Protein 4RAA (pdb70)

B-factor: mean 43.02, std 9.11, range [15.66, 82.83]

Nearest PDB structures (foldseek):
  4raa-assembly1_A-2  TM=1.002E+00  e=1.127E-73  Bacteroides fragilis NCTC 9343
  5ex7-assembly1_A  TM=6.466E-01  e=2.179E-09  Drosophila melanogaster
  1l0q-assembly4_D  TM=6.147E-01  e=1.154E-07  Methanosarcina mazei S-6
  5c2v-assembly1_B  TM=4.815E-01  e=1.888E-06  Candidatus Kuenenia stuttgartensis
  5bpt-assembly1_A  TM=3.624E-01  e=1.045E-03  Xenopus laevis

Sequence (350 aa):
TIISFKEHTDVNADSILELSFLKLQTKDSCLVKNVGLIRELNNCLLILDSANSNLYVFNKSGAFVNQIGQKGSGPGEYILLSSFFVDNNKNYIAAIDIAQDKVLYYNATDFSFLYERRLPFSTSCCLQLEDGNLLWNSREYTDSKLSDFYFVVTDSLFDIIDYKNKEFKSGYTTGPSQIYKVGTNVFAYTPFDLTIYRVGTSEIVPAHSFSFEGTDIPSLDFLNKTSNQGNSNYLYDLIQSDYISYYCCVEEETERDLFVCYKNKEKYIGLYDKNTDRTYNYPIKIFQDQLKVGELNYFSIGSVDDYHVAPLDVLSLKDAGNGYVFDDKLSELLTISNEEDNSILLFVRIKK

Foldseek 3Di:
DEQEAEAADPDFPQVQKDWDWAFADDDPQDAADAQAAWDDADQWIFTARQVQGWIFIAGVRRHGDGTQAEDDDDWSHAGGWQEWEAFPVQQWIWTAHQVNQKIWIAGSPPRHGDGMDGHPARFHDWDAALVGWMKTAQLDQDPDPSQQAGIFIGHPVRHTQDGHGDDQGANDAQEGSYWDDEPRWIWDDGQQAQWIFGDDSPDTHTDYGYDYPQEEGDDSVLRCVQCVSHPRDSLVVLLCDQYKRYWDWADYPFWIKIWTGNNFIKIWIAGPVVRDIHIDGVVSNCLSQFNQDFPDWHHDADPQWTKTWHQLLNVVVVVVVRPHDPNVVVVSVVDDNSGGTIIMTMDGDD

Secondary structure (DSSP, 8-state):
-EEEE-S---S-HHHHEEEEEEEPP--GGG--S---EEEEETTEEEEEETTTTEEEEEETTS-EEEESSEESSSTTEES-EEEEEE-TTSSEEEEEETTTTEEEEEETTT--EEEEEE-SSS-S-EEE-TTS-EEEE----SSSGGGG-SEEEE-TT--EEEE----S--S---S----EEETTEEEEEETTEEEEEEEETTEEEEEEEEEETTB-PPPHHHHHHHHTTTTS-THHHHHHSSS----EEEE-SSEEEEE--TT--EEEEEETTTTEEEEEEHHHHHHHTT-S----PPBSEETTEEEEEE-HHHHH--TT-----HHHHHHHHTS-TTPPPEEEEEEE--

Solvent-accessible surface area: 15835 Å² total

Radius of gyration: 20.37 Å; Cα contacts (8 Å, |Δi|>4): 803; chains: 1; bounding box: 56×51×48 Å

InterPro domains:
  IPR011042 Six-bladed beta-propeller, TolB-like [G3DSA:2.120.10.30] (47-163)

Organism: Bacteroides fragilis (strain ATCC 25285 / DSM 2151 / CCUG 4856 / JCM 11019 / LMG 10263 / NCTC 9343 / Onslow / VPI 2553 / EN-2) (NCBI:txid272559)

Structure (mmCIF, N/CA/C/O backbone):
data_4RAA
#
_entry.id   4RAA
#
_cell.length_a   127.800
_cell.length_b   55.210
_cell.length_c   81.330
_cell.angle_alpha   90.000
_cell.angle_beta   122.270
_cell.angle_gamma   90.000
#
_symmetry.space_group_name_H-M   'C 1 2 1'
#
loop_
_entity.id
_entity.type
_entity.pdbx_description
1 polymer 'Putative exported protein'
2 non-polymer 'PHOSPHATE ION'
3 water water
#
loop_
_atom_site.group_PDB
_atom_site.id
_atom_site.type_symbol
_atom_site.label_atom_id
_atom_site.label_alt_id
_atom_site.label_comp_id
_atom_site.label_asym_id
_atom_site.label_entity_id
_atom_site.label_seq_id
_atom_site.pdbx_PDB_ins_code
_atom_site.Cartn_x
_atom_site.Cartn_y
_atom_site.Cartn_z
_atom_site.occupancy
_atom_site.B_iso_or_equiv
_atom_site.auth_seq_id
_atom_site.auth_comp_id
_atom_site.auth_asym_id
_atom_site.auth_atom_id
_atom_site.pdbx_PDB_model_num
ATOM 1 N N . THR A 1 9 ? 20.000 38.341 35.322 1.00 57.31 30 THR A N 1
ATOM 2 C CA . THR A 1 9 ? 20.589 39.716 35.247 1.00 58.24 30 THR A CA 1
ATOM 3 C C . THR A 1 9 ? 21.810 39.738 34.258 1.00 58.78 30 THR A C 1
ATOM 4 O O . THR A 1 9 ? 21.732 39.130 33.165 1.00 53.78 30 THR A O 1
ATOM 8 N N . ILE A 1 10 ? 22.921 40.379 34.649 1.00 56.61 31 ILE A N 1
ATOM 9 C CA . ILE A 1 10 ? 24.059 40.632 33.772 1.00 55.00 31 ILE A CA 1
ATOM 10 C C . ILE A 1 10 ? 24.935 39.394 33.566 1.00 52.04 31 ILE A C 1
ATOM 11 O O . ILE A 1 10 ? 24.965 38.508 34.418 1.00 51.51 31 ILE A O 1
ATOM 16 N N . ILE A 1 11 ? 25.597 39.342 32.406 1.00 48.07 32 ILE A N 1
ATOM 17 C CA . ILE A 1 11 ? 26.606 38.336 32.072 1.00 44.36 32 ILE A CA 1
ATOM 18 C C . ILE A 1 11 ? 27.825 39.183 31.701 1.00 44.20 32 ILE A C 1
ATOM 19 O O . ILE A 1 11 ? 27.926 39.667 30.575 1.00 43.65 32 ILE A O 1
ATOM 24 N N . SER A 1 12 ? 28.718 39.384 32.669 1.00 44.75 33 SER A N 1
ATOM 25 C CA . SER A 1 12 ? 29.902 40.225 32.495 1.00 44.66 33 SER A CA 1
ATOM 26 C C . SER A 1 12 ? 31.031 39.411 31.925 1.00 43.05 33 SER A C 1
ATOM 27 O O . SER A 1 12 ? 31.365 38.379 32.486 1.00 42.45 33 SER A O 1
ATOM 30 N N . PHE A 1 13 ? 31.609 39.885 30.822 1.00 42.40 34 PHE A N 1
ATOM 31 C CA . PHE A 1 13 ? 32.760 39.262 30.179 1.00 42.76 34 PHE A CA 1
ATOM 32 C C . PHE A 1 13 ? 33.993 40.136 30.415 1.00 45.30 34 PHE A C 1
ATOM 33 O O . PHE A 1 13 ? 33.996 41.301 30.034 1.00 46.34 34 PHE A O 1
ATOM 41 N N . LYS A 1 14 ? 35.029 39.584 31.042 1.00 47.42 35 LYS A N 1
ATOM 42 C CA . LYS A 1 14 ? 36.286 40.318 31.263 1.00 50.99 35 LYS A CA 1
ATOM 43 C C . LYS A 1 14 ? 37.077 40.101 29.971 1.00 50.19 35 LYS A C 1
ATOM 44 O O . LYS A 1 14 ? 36.790 39.144 29.246 1.00 47.56 35 LYS A O 1
ATOM 50 N N . GLU A 1 15 ? 38.025 40.993 29.656 1.00 51.99 36 GLU A N 1
ATOM 51 C CA . GLU A 1 15 ? 38.783 40.913 28.382 1.00 52.58 36 GLU A CA 1
ATOM 52 C C . GLU A 1 15 ? 39.501 39.595 28.219 1.00 51.48 36 GLU A C 1
ATOM 53 O O . GLU A 1 15 ? 39.178 38.834 27.325 1.00 48.92 36 GLU A O 1
ATOM 59 N N . HIS A 1 16 ? 40.444 39.331 29.117 1.00 54.03 37 HIS A N 1
ATOM 60 C CA . HIS A 1 16 ? 41.269 38.130 29.072 1.00 55.71 37 HIS A CA 1
ATOM 61 C C . HIS A 1 16 ? 40.794 37.091 30.081 1.00 50.42 37 HIS A C 1
ATOM 62 O O . HIS A 1 16 ? 40.012 37.381 30.980 1.00 49.64 37 HIS A O 1
ATOM 69 N N . THR A 1 17 ? 41.241 35.864 29.860 1.00 47.65 38 THR A N 1
ATOM 70 C CA . THR A 1 17 ? 41.072 34.750 30.788 1.00 46.09 38 THR A CA 1
ATOM 71 C C . THR A 1 17 ? 42.335 33.931 30.654 1.00 46.73 38 THR A C 1
ATOM 72 O O . THR A 1 17 ? 42.849 33.781 29.537 1.00 46.80 38 THR A O 1
ATOM 76 N N . ASP A 1 18 ? 42.847 33.420 31.769 1.00 47.95 39 ASP A N 1
ATOM 77 C CA . ASP A 1 18 ? 44.057 32.584 31.720 1.00 50.35 39 ASP A CA 1
ATOM 78 C C . ASP A 1 18 ? 43.746 31.078 31.883 1.00 49.76 39 ASP A C 1
ATOM 79 O O . ASP A 1 18 ? 44.657 30.280 32.126 1.00 52.27 39 ASP A O 1
ATOM 84 N N . VAL A 1 19 ? 42.475 30.707 31.680 1.00 47.02 40 VAL A N 1
ATOM 85 C CA . VAL A 1 19 ? 42.035 29.312 31.641 1.00 47.13 40 VAL A CA 1
ATOM 86 C C . VAL A 1 19 ? 42.070 28.900 30.166 1.00 46.76 40 VAL A C 1
ATOM 87 O O . VAL A 1 19 ? 41.608 29.651 29.296 1.00 45.05 40 VAL A O 1
ATOM 91 N N . ASN A 1 20 ? 42.610 27.708 29.902 1.00 47.86 41 ASN A N 1
ATOM 92 C CA . ASN A 1 20 ? 42.682 27.142 28.552 1.00 47.64 41 ASN A CA 1
ATOM 93 C C . ASN A 1 20 ? 41.282 26.619 28.168 1.00 47.45 41 ASN A C 1
ATOM 94 O O . ASN A 1 20 ? 40.611 25.974 28.981 1.00 48.20 41 ASN A O 1
ATOM 99 N N . ALA A 1 21 ? 40.860 26.899 26.932 1.00 46.77 42 ALA A N 1
ATOM 100 C CA . ALA A 1 21 ? 39.532 26.475 26.423 1.00 46.24 42 ALA A CA 1
ATOM 101 C C . ALA A 1 21 ? 39.384 24.955 26.254 1.00 46.23 42 ALA A C 1
ATOM 102 O O . ALA A 1 21 ? 38.266 24.429 26.292 1.00 45.01 42 ALA A O 1
ATOM 104 N N . ASP A 1 22 ? 40.519 24.281 26.062 1.00 46.69 43 ASP A N 1
ATOM 105 C CA . ASP A 1 22 ? 40.620 22.827 25.933 1.00 47.50 43 ASP A CA 1
ATOM 106 C C . ASP A 1 22 ? 40.047 22.108 27.167 1.00 47.19 43 ASP A C 1
ATOM 107 O O . ASP A 1 22 ? 39.358 21.107 27.032 1.00 47.94 43 ASP A O 1
ATOM 112 N N . SER A 1 23 ? 40.309 22.649 28.356 1.00 47.50 44 SER A N 1
ATOM 113 C CA . SER A 1 23 ? 39.854 22.053 29.628 1.00 48.14 44 SER A CA 1
ATOM 114 C C . SER A 1 23 ? 38.355 22.169 29.901 1.00 47.75 44 SER A C 1
ATOM 115 O O . SER A 1 23 ? 37.746 21.205 30.360 1.00 50.05 44 SER A O 1
ATOM 118 N N . ILE A 1 24 ? 37.778 23.348 29.654 1.00 46.69 45 ILE A N 1
ATOM 119 C CA . ILE A 1 24 ? 36.325 23.609 29.909 1.00 45.41 45 ILE A CA 1
ATOM 120 C C . ILE A 1 24 ? 35.341 23.158 28.814 1.00 44.33 45 ILE A C 1
ATOM 121 O O . ILE A 1 24 ? 34.124 23.199 29.046 1.00 43.65 45 ILE A O 1
ATOM 126 N N . LEU A 1 25 ? 35.851 22.729 27.649 1.00 44.91 46 LEU A N 1
ATOM 127 C CA . LEU A 1 25 ? 35.018 22.291 26.508 1.00 44.00 46 LEU A CA 1
ATOM 128 C C . LEU A 1 25 ? 35.246 20.833 26.106 1.00 45.45 46 LEU A C 1
ATOM 129 O O . LEU A 1 25 ? 36.361 20.307 26.272 1.00 45.50 46 LEU A O 1
ATOM 134 N N . GLU A 1 26 ? 34.175 20.208 25.586 1.00 45.89 47 GLU A N 1
ATOM 135 C CA . GLU A 1 26 ? 34.204 18.848 25.024 1.00 47.14 47 GLU A CA 1
ATOM 136 C C . GLU A 1 26 ? 33.912 18.965 23.524 1.00 45.90 47 GLU A C 1
ATOM 137 O O . GLU A 1 26 ? 32.942 19.618 23.123 1.00 43.73 47 GLU A O 1
ATOM 143 N N . LEU A 1 27 ? 34.759 18.309 22.728 1.00 46.69 48 LEU A N 1
ATOM 144 C CA . LEU A 1 27 ? 34.745 18.358 21.267 1.00 47.03 48 LEU A CA 1
ATOM 145 C C . LEU A 1 27 ? 34.250 17.083 20.623 1.00 47.86 48 LEU A C 1
ATOM 146 O O . LEU A 1 27 ? 34.210 16.012 21.231 1.00 51.03 48 LEU A O 1
ATOM 151 N N . SER A 1 28 ? 33.903 17.235 19.355 1.00 46.10 49 SER A N 1
ATOM 152 C CA . SER A 1 28 ? 33.498 16.141 18.497 1.00 45.87 49 SER A CA 1
ATOM 153 C C . SER A 1 28 ? 33.603 16.648 17.063 1.00 44.31 49 SER A C 1
ATOM 154 O O . SER A 1 28 ? 33.470 17.852 16.821 1.00 43.29 49 SER A O 1
ATOM 157 N N . PHE A 1 29 ? 33.870 15.738 16.132 1.00 44.58 50 PHE A N 1
ATOM 158 C CA . PHE A 1 29 ? 34.012 16.075 14.714 1.00 43.22 50 PHE A CA 1
ATOM 159 C C . PHE A 1 29 ? 33.165 15.162 13.833 1.00 43.99 50 PHE A C 1
ATOM 160 O O . PHE A 1 29 ? 32.920 14.003 14.178 1.00 46.16 50 PHE A O 1
ATOM 168 N N . LEU A 1 30 ? 32.709 15.701 12.708 1.00 43.10 51 LEU A N 1
ATOM 169 C CA . LEU A 1 30 ? 31.901 14.955 11.747 1.00 44.02 51 LEU A CA 1
ATOM 170 C C . LEU A 1 30 ? 32.270 15.388 10.343 1.00 43.84 51 LEU A C 1
ATOM 171 O O . LEU A 1 30 ? 32.300 16.587 10.055 1.00 44.24 51 LEU A O 1
ATOM 176 N N . LYS A 1 31 ? 32.509 14.406 9.480 1.00 43.70 52 LYS A N 1
ATOM 177 C CA . LYS A 1 31 ? 32.859 14.633 8.094 1.00 42.65 52 LYS A CA 1
ATOM 178 C C . LYS A 1 31 ? 31.587 14.580 7.233 1.00 42.18 52 LYS A C 1
ATOM 179 O O . LYS A 1 31 ? 30.850 13.591 7.278 1.00 43.20 52 LYS A O 1
ATOM 185 N N . LEU A 1 32 ? 31.313 15.650 6.485 1.00 40.56 53 LEU A N 1
ATOM 186 C CA . LEU A 1 32 ? 30.179 15.669 5.554 1.00 40.01 53 LEU A CA 1
ATOM 187 C C . LEU A 1 32 ? 30.584 14.960 4.259 1.00 41.72 53 LEU A C 1
ATOM 188 O O . LEU A 1 32 ? 31.683 15.180 3.738 1.00 42.09 53 LEU A O 1
ATOM 193 N N . GLN A 1 33 ? 29.689 14.113 3.749 1.00 42.94 54 GLN A N 1
ATOM 194 C CA . GLN A 1 33 ? 29.916 13.355 2.503 1.00 44.72 54 GLN A CA 1
ATOM 195 C C . GLN A 1 33 ? 30.003 14.338 1.331 1.00 43.84 54 GLN A C 1
ATOM 196 O O . GLN A 1 33 ? 29.269 15.331 1.299 1.00 42.70 54 GLN A O 1
ATOM 202 N N . THR A 1 34 ? 30.889 14.056 0.379 1.00 45.09 55 THR A N 1
ATOM 203 C CA . THR A 1 34 ? 31.110 14.944 -0.763 1.00 44.99 55 THR A CA 1
ATOM 204 C C . THR A 1 34 ? 30.806 14.290 -2.118 1.00 46.86 55 THR A C 1
ATOM 205 O O . THR A 1 34 ? 31.646 13.597 -2.688 1.00 49.21 55 THR A O 1
ATOM 209 N N . LYS A 1 35 ? 29.583 14.508 -2.601 1.00 47.19 56 LYS A N 1
ATOM 210 C CA . LYS A 1 35 ? 29.132 14.072 -3.922 1.00 48.95 56 LYS A CA 1
ATOM 211 C C . LYS A 1 35 ? 28.848 15.321 -4.758 1.00 48.12 56 LYS A C 1
ATOM 212 O O . LYS A 1 35 ? 28.664 16.420 -4.203 1.00 46.96 56 LYS A O 1
ATOM 218 N N . ASP A 1 36 ? 28.808 15.141 -6.084 1.00 47.54 57 ASP A N 1
ATOM 219 C CA . ASP A 1 36 ? 28.453 16.220 -7.029 1.00 45.80 57 ASP A CA 1
ATOM 220 C C . ASP A 1 36 ? 27.060 16.823 -6.749 1.00 44.03 57 ASP A C 1
ATOM 221 O O . ASP A 1 36 ? 26.854 18.021 -6.958 1.00 42.48 57 ASP A O 1
ATOM 226 N N . SER A 1 37 ? 26.131 15.993 -6.263 1.00 43.71 58 SER A N 1
ATOM 227 C CA . SER A 1 37 ? 24.783 16.441 -5.903 1.00 42.88 58 SER A CA 1
ATOM 228 C C . SER A 1 37 ? 24.700 17.240 -4.586 1.00 41.06 58 SER A C 1
ATOM 229 O O . SER A 1 37 ? 23.673 17.869 -4.346 1.00 39.39 58 SER A O 1
ATOM 232 N N . CYS A 1 38 ? 25.756 17.240 -3.758 1.00 40.51 59 CYS A N 1
ATOM 233 C CA . CYS A 1 38 ? 25.726 17.923 -2.454 1.00 38.81 59 CYS A CA 1
ATOM 234 C C . CYS A 1 38 ? 27.002 18.683 -2.093 1.00 38.53 59 CYS A C 1
ATOM 235 O O . CYS A 1 38 ? 27.507 18.583 -0.968 1.00 38.37 59 CYS A O 1
ATOM 238 N N . LEU A 1 39 ? 27.507 19.468 -3.041 1.00 39.54 60 LEU A N 1
ATOM 239 C CA . LEU A 1 39 ? 28.690 20.318 -2.796 1.00 39.45 60 LEU A CA 1
ATOM 240 C C . LEU A 1 39 ? 28.246 21.504 -1.923 1.00 37.75 60 LEU A C 1
ATOM 241 O O . LEU A 1 39 ? 27.207 22.101 -2.187 1.00 37.72 60 LEU A O 1
ATOM 246 N N . VAL A 1 40 ? 29.022 21.811 -0.885 1.00 37.44 61 VAL A N 1
ATOM 247 C CA . VAL A 1 40 ? 28.712 22.865 0.076 1.00 37.59 61 VAL A CA 1
ATOM 248 C C . VAL A 1 40 ? 29.861 23.865 0.159 1.00 38.85 61 VAL A C 1
ATOM 249 O O . VAL A 1 40 ? 30.982 23.462 0.419 1.00 39.54 61 VAL A O 1
ATOM 253 N N . LYS A 1 41 ? 29.564 25.157 -0.030 1.00 41.03 62 LYS A N 1
ATOM 254 C CA . LYS A 1 41 ? 30.544 26.259 0.107 1.00 42.38 62 LYS A CA 1
ATOM 255 C C . LYS A 1 41 ? 30.559 26.809 1.532 1.00 41.60 62 LYS A C 1
ATOM 256 O O . LYS A 1 41 ? 31.613 27.037 2.104 1.00 41.64 62 LYS A O 1
ATOM 262 N N . ASN A 1 42 ? 29.371 27.038 2.075 1.00 42.00 63 ASN A N 1
ATOM 263 C CA . ASN A 1 42 ? 29.169 27.652 3.380 1.00 43.52 63 ASN A CA 1
ATOM 264 C C . ASN A 1 42 ? 28.113 26.862 4.161 1.00 41.18 63 ASN A C 1
ATOM 265 O O . ASN A 1 42 ? 27.192 26.330 3.554 1.00 44.84 63 ASN A O 1
ATOM 270 N N . VAL A 1 43 ? 28.272 26.734 5.478 1.00 38.35 64 VAL A N 1
ATOM 271 C CA . VAL A 1 43 ? 27.240 26.098 6.331 1.00 38.13 64 VAL A CA 1
ATOM 272 C C . VAL A 1 43 ? 26.678 27.270 7.124 1.00 38.42 64 VAL A C 1
ATOM 273 O O . VAL A 1 43 ? 27.105 27.542 8.253 1.00 39.14 64 VAL A O 1
ATOM 277 N N . GLY A 1 44 ? 25.746 27.983 6.486 1.00 38.03 65 GLY A N 1
ATOM 278 C CA . GLY A 1 44 ? 25.125 29.178 7.054 1.00 37.02 65 GLY A CA 1
ATOM 279 C C . GLY A 1 44 ? 24.257 28.933 8.268 1.00 37.24 65 GLY A C 1
ATOM 280 O O . GLY A 1 44 ? 24.421 29.609 9.281 1.00 41.44 65 GLY A O 1
ATOM 281 N N . LEU A 1 45 ? 23.340 27.969 8.157 1.00 36.39 66 LEU A N 1
ATOM 282 C CA . LEU A 1 45 ? 22.381 27.640 9.216 1.00 36.10 66 LEU A CA 1
ATOM 283 C C . LEU A 1 45 ? 22.201 26.128 9.302 1.00 35.98 66 LEU A C 1
ATOM 284 O O . LEU A 1 45 ? 22.262 25.451 8.277 1.00 37.64 66 LEU A O 1
ATOM 289 N N . ILE A 1 46 ? 21.975 25.611 10.512 1.00 35.38 67 ILE A N 1
ATOM 290 C CA . ILE A 1 46 ? 21.782 24.171 10.741 1.00 35.69 67 ILE A CA 1
ATOM 291 C C . ILE A 1 46 ? 20.709 23.886 11.808 1.00 36.05 67 ILE A C 1
ATOM 292 O O . ILE A 1 46 ? 20.671 24.561 12.823 1.00 34.71 67 ILE A O 1
ATOM 297 N N . ARG A 1 47 ? 19.847 22.893 11.543 1.00 37.75 68 ARG A N 1
ATOM 298 C CA . ARG A 1 47 ? 18.753 22.480 12.430 1.00 39.51 68 ARG A CA 1
ATOM 299 C C . ARG A 1 47 ? 18.594 20.959 12.437 1.00 42.60 68 ARG A C 1
ATOM 300 O O . ARG A 1 47 ? 18.777 20.324 11.401 1.00 42.14 68 ARG A O 1
ATOM 308 N N . GLU A 1 48 ? 18.240 20.395 13.600 1.00 47.18 69 GLU A N 1
ATOM 309 C CA . GLU A 1 48 ? 17.958 18.958 13.738 1.00 50.84 69 GLU A CA 1
ATOM 310 C C . GLU A 1 48 ? 16.530 18.691 13.271 1.00 49.66 69 GLU A C 1
ATOM 311 O O . GLU A 1 48 ? 15.671 19.554 13.397 1.00 51.70 69 GLU A O 1
ATOM 317 N N . LEU A 1 49 ? 16.283 17.488 12.757 1.00 50.11 70 LEU A N 1
ATOM 318 C CA . LEU A 1 49 ? 14.938 17.047 12.334 1.00 48.12 70 LEU A CA 1
ATOM 319 C C . LEU A 1 49 ? 14.963 15.528 12.213 1.00 49.44 70 LEU A C 1
ATOM 320 O O . LEU A 1 49 ? 15.515 14.998 11.237 1.00 48.17 70 LEU A O 1
ATOM 325 N N . ASN A 1 50 ? 14.361 14.848 13.198 1.00 50.92 71 ASN A N 1
ATOM 326 C CA . ASN A 1 50 ? 14.382 13.379 13.310 1.00 53.59 71 ASN A CA 1
ATOM 327 C C . ASN A 1 50 ? 15.879 13.047 13.536 1.00 54.69 71 ASN A C 1
ATOM 328 O O . ASN A 1 50 ? 16.489 13.689 14.401 1.00 53.79 71 ASN A O 1
ATOM 333 N N . ASN A 1 51 ? 16.479 12.110 12.794 1.00 55.85 72 ASN A N 1
ATOM 334 C CA . ASN A 1 51 ? 17.929 11.857 12.889 1.00 57.12 72 ASN A CA 1
ATOM 335 C C . ASN A 1 51 ? 18.629 12.364 11.627 1.00 55.49 72 ASN A C 1
ATOM 336 O O . ASN A 1 51 ? 19.410 11.643 10.983 1.00 60.82 72 ASN A O 1
ATOM 341 N N . CYS A 1 52 ? 18.345 13.627 11.297 1.00 49.98 73 CYS A N 1
ATOM 342 C CA . CYS A 1 52 ? 18.928 14.309 10.143 1.00 46.57 73 CYS A CA 1
ATOM 343 C C . CYS A 1 52 ? 19.333 15.743 10.491 1.00 43.61 73 CYS A C 1
ATOM 344 O O . CYS A 1 52 ? 18.862 16.323 11.476 1.00 41.96 73 CYS A O 1
ATOM 347 N N . LEU A 1 53 ? 20.208 16.288 9.648 1.00 41.74 74 LEU A N 1
ATOM 348 C CA . LEU A 1 53 ? 20.737 17.632 9.765 1.00 39.81 74 LEU A CA 1
ATOM 349 C C . LEU A 1 53 ? 20.301 18.455 8.558 1.00 39.05 74 LEU A C 1
ATOM 350 O O . LEU A 1 53 ? 20.740 18.184 7.431 1.00 39.56 74 LEU A O 1
ATOM 355 N N . LEU A 1 54 ? 19.431 19.440 8.785 1.00 37.24 75 LEU A N 1
ATOM 356 C CA . LEU A 1 54 ? 19.033 20.375 7.728 1.00 36.34 75 LEU A CA 1
ATOM 357 C C . LEU A 1 54 ? 20.127 21.444 7.669 1.00 36.19 75 LEU A C 1
ATOM 358 O O . LEU A 1 54 ? 20.357 22.118 8.669 1.00 36.60 75 LEU A O 1
ATOM 363 N N . ILE A 1 55 ? 20.807 21.569 6.525 1.00 35.79 76 ILE A N 1
ATOM 364 C CA . ILE A 1 55 ? 21.898 22.540 6.323 1.00 35.04 76 ILE A CA 1
ATOM 365 C C . ILE A 1 55 ? 21.566 23.461 5.159 1.00 35.84 76 ILE A C 1
ATOM 366 O O . ILE A 1 55 ? 21.247 22.976 4.075 1.00 36.25 76 ILE A O 1
ATOM 371 N N . LEU A 1 56 ? 21.686 24.773 5.393 1.00 36.86 77 LEU A N 1
ATOM 372 C CA . LEU A 1 56 ? 21.508 25.805 4.371 1.00 37.61 77 LEU A CA 1
ATOM 373 C C . LEU A 1 56 ? 22.869 26.374 3.980 1.00 39.13 77 LEU A C 1
ATOM 374 O O . LEU A 1 56 ? 23.621 26.817 4.841 1.00 41.12 77 LEU A O 1
ATOM 379 N N . ASP A 1 57 ? 23.166 26.353 2.685 1.00 41.15 78 ASP A N 1
ATOM 380 C CA . ASP A 1 57 ? 24.389 26.910 2.121 1.00 43.93 78 ASP A CA 1
ATOM 381 C C . ASP A 1 57 ? 23.984 28.285 1.606 1.00 49.45 78 ASP A C 1
ATOM 382 O O . ASP A 1 57 ? 23.710 28.446 0.423 1.00 53.48 78 ASP A O 1
ATOM 387 N N . SER A 1 58 ? 23.969 29.279 2.499 1.00 51.25 79 SER A N 1
ATOM 388 C CA . SER A 1 58 ? 23.559 30.664 2.143 1.00 49.13 79 SER A CA 1
ATOM 389 C C . SER A 1 58 ? 24.484 31.403 1.147 1.00 48.60 79 SER A C 1
ATOM 390 O O . SER A 1 58 ? 24.127 32.485 0.668 1.00 50.36 79 SER A O 1
ATOM 393 N N . ALA A 1 59 ? 25.653 30.831 0.854 1.00 46.69 80 ALA A N 1
ATOM 394 C CA . ALA A 1 59 ? 26.554 31.355 -0.163 1.00 47.24 80 ALA A CA 1
ATOM 395 C C . ALA A 1 59 ? 26.013 31.010 -1.563 1.00 49.04 80 ALA A C 1
ATOM 396 O O . ALA A 1 59 ? 25.905 31.898 -2.406 1.00 55.07 80 ALA A O 1
ATOM 398 N N . ASN A 1 60 ? 25.693 29.729 -1.796 1.00 46.59 81 ASN A N 1
ATOM 399 C CA . ASN A 1 60 ? 25.095 29.236 -3.064 1.00 43.59 81 ASN A CA 1
ATOM 400 C C . ASN A 1 60 ? 23.557 29.080 -3.038 1.00 41.38 81 ASN A C 1
ATOM 401 O O . ASN A 1 60 ? 22.958 28.772 -4.068 1.00 43.38 81 ASN A O 1
ATOM 406 N N . SER A 1 61 ? 22.938 29.282 -1.872 1.00 37.77 82 SER A N 1
ATOM 407 C CA . SER A 1 61 ? 21.488 29.178 -1.649 1.00 36.30 82 SER A CA 1
ATOM 408 C C . SER A 1 61 ? 20.856 27.816 -1.956 1.00 34.94 82 SER A C 1
ATOM 409 O O . SER A 1 61 ? 19.815 27.755 -2.593 1.00 33.73 82 SER A O 1
ATOM 412 N N . ASN A 1 62 ? 21.494 26.748 -1.485 1.00 33.92 83 ASN A N 1
ATOM 413 C CA . ASN A 1 62 ? 21.001 25.368 -1.609 1.00 33.19 83 ASN A CA 1
ATOM 414 C C . ASN A 1 62 ? 20.634 24.882 -0.212 1.00 31.73 83 ASN A C 1
ATOM 415 O O . ASN A 1 62 ? 21.392 25.112 0.728 1.00 31.19 83 ASN A O 1
ATOM 420 N N . LEU A 1 63 ? 19.482 24.228 -0.072 1.00 30.98 84 LEU A N 1
ATOM 421 C CA . LEU A 1 63 ? 19.039 23.677 1.209 1.00 30.30 84 LEU A CA 1
ATOM 422 C C . LEU A 1 63 ? 19.233 22.173 1.108 1.00 30.90 84 LEU A C 1
ATOM 423 O O . LEU A 1 63 ? 18.607 21.544 0.261 1.00 31.96 84 LEU A O 1
ATOM 428 N N . TYR A 1 64 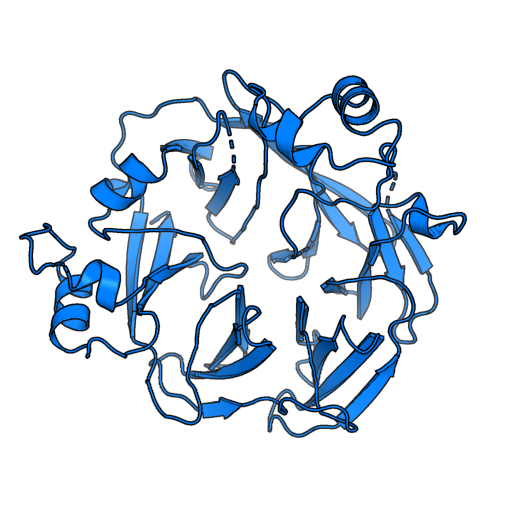? 20.098 21.609 1.955 1.00 30.81 85 TYR A N 1
ATOM 429 C CA . TYR A 1 64 ? 20.416 20.173 1.949 1.00 32.13 85 TYR A CA 1
ATOM 430 C C . TYR A 1 64 ? 19.977 19.423 3.194 1.00 33.17 85 TYR A C 1
ATOM 431 O O . TYR A 1 64 ? 19.784 20.030 4.253 1.00 33.43 85 TYR A O 1
ATOM 440 N N . VAL A 1 65 ? 19.833 18.100 3.049 1.00 34.95 86 VAL A N 1
ATOM 441 C CA . VAL A 1 65 ? 19.547 17.198 4.169 1.00 36.54 86 VAL A CA 1
ATOM 442 C C . VAL A 1 65 ? 20.689 16.187 4.236 1.00 38.10 86 VAL A C 1
ATOM 443 O O . VAL A 1 65 ? 20.987 15.495 3.255 1.00 38.98 86 VAL A O 1
ATOM 447 N N . PHE A 1 66 ? 21.345 16.164 5.391 1.00 38.89 87 PHE A N 1
ATOM 448 C CA . PHE A 1 66 ? 22.393 15.225 5.714 1.00 40.77 87 PHE A CA 1
ATOM 449 C C . PHE A 1 66 ? 21.931 14.387 6.902 1.00 43.83 87 PHE A C 1
ATOM 450 O O . PHE A 1 66 ? 20.993 14.747 7.623 1.00 43.48 87 PHE A O 1
ATOM 458 N N . ASN A 1 67 ? 22.628 13.277 7.094 1.00 48.03 88 ASN A N 1
ATOM 459 C CA . ASN A 1 67 ? 22.364 12.309 8.146 1.00 52.44 88 ASN A CA 1
ATOM 460 C C . ASN A 1 67 ? 23.280 12.610 9.341 1.00 52.21 88 ASN A C 1
ATOM 461 O O . ASN A 1 67 ? 24.290 13.303 9.184 1.00 49.56 88 ASN A O 1
ATOM 466 N N . LYS A 1 68 ? 22.929 12.083 10.522 1.00 55.60 89 LYS A N 1
ATOM 467 C CA . LYS A 1 68 ? 23.763 12.190 11.749 1.00 56.76 89 LYS A CA 1
ATOM 468 C C . LYS A 1 68 ? 25.198 11.734 11.481 1.00 52.28 89 LYS A C 1
ATOM 469 O O . LYS A 1 68 ? 26.142 12.346 11.962 1.00 50.76 89 LYS A O 1
ATOM 475 N N . SER A 1 69 ? 25.332 10.671 10.690 1.00 51.32 90 SER A N 1
ATOM 476 C CA . SER A 1 69 ? 26.623 10.116 10.287 1.00 51.57 90 SER A CA 1
ATOM 477 C C . SER A 1 69 ? 27.382 10.914 9.205 1.00 50.62 90 SER A C 1
ATOM 478 O O . SER A 1 69 ? 28.518 10.555 8.883 1.00 51.81 90 SER A O 1
ATOM 481 N N . GLY A 1 70 ? 26.772 11.972 8.651 1.00 48.72 91 GLY A N 1
ATOM 482 C CA . GLY A 1 70 ? 27.374 12.812 7.606 1.00 46.68 91 GLY A CA 1
ATOM 483 C C . GLY A 1 70 ? 27.020 12.444 6.169 1.00 46.46 91 GLY A C 1
ATOM 484 O O . GLY A 1 70 ? 27.522 13.075 5.237 1.00 45.16 91 GLY A O 1
ATOM 485 N N . ALA A 1 71 ? 26.166 11.433 5.985 1.00 46.85 92 ALA A N 1
ATOM 486 C CA . ALA A 1 71 ? 25.743 10.981 4.658 1.00 46.47 92 ALA A CA 1
ATOM 487 C C . ALA A 1 71 ? 24.712 11.931 4.094 1.00 44.70 92 ALA A C 1
ATOM 488 O O . ALA A 1 71 ? 23.888 12.449 4.839 1.00 43.77 92 ALA A O 1
ATOM 490 N N . PHE A 1 72 ? 24.751 12.143 2.782 1.00 44.03 93 PHE A N 1
ATOM 491 C CA . PHE A 1 72 ? 23.790 12.995 2.105 1.00 43.06 93 PHE A CA 1
ATOM 492 C C . PHE A 1 72 ? 22.502 12.195 1.897 1.00 45.30 93 PHE A C 1
ATOM 493 O O . PHE A 1 72 ? 22.553 11.074 1.381 1.00 47.26 93 PHE A O 1
ATOM 501 N N . VAL A 1 73 ? 21.365 12.775 2.292 1.00 45.85 94 VAL A N 1
ATOM 502 C CA . VAL A 1 73 ? 20.047 12.138 2.164 1.00 47.88 94 VAL A CA 1
ATOM 503 C C . VAL A 1 73 ? 19.365 12.648 0.906 1.00 47.98 94 VAL A C 1
ATOM 504 O O . VAL A 1 73 ? 18.989 11.849 0.056 1.00 51.15 94 VAL A O 1
ATOM 508 N N . ASN A 1 74 ? 19.177 13.967 0.812 1.00 46.14 95 ASN A N 1
ATOM 509 C CA . ASN A 1 74 ? 18.477 14.593 -0.323 1.00 45.93 95 ASN A CA 1
ATOM 510 C C . ASN A 1 74 ? 18.537 16.130 -0.260 1.00 43.08 95 ASN A C 1
ATOM 511 O O . ASN A 1 74 ? 18.844 16.683 0.800 1.00 41.68 95 ASN A O 1
ATOM 516 N N . GLN A 1 75 ? 18.286 16.802 -1.392 1.00 41.87 96 GLN A N 1
ATOM 517 C CA . GLN A 1 75 ? 18.171 18.275 -1.444 1.00 39.51 96 GLN A CA 1
ATOM 518 C C . GLN A 1 75 ? 16.694 18.649 -1.314 1.00 38.56 96 GLN A C 1
ATOM 519 O O . GLN A 1 75 ? 15.834 17.961 -1.868 1.00 39.48 96 GLN A O 1
ATOM 525 N N . ILE A 1 76 ? 16.419 19.749 -0.605 1.00 36.75 97 ILE A N 1
ATOM 526 C CA . ILE A 1 76 ? 15.056 20.268 -0.418 1.00 35.96 97 ILE A CA 1
ATOM 527 C C . ILE A 1 76 ? 14.840 21.295 -1.518 1.00 35.63 97 ILE A C 1
ATOM 528 O O . ILE A 1 76 ? 15.379 22.396 -1.444 1.00 34.81 97 ILE A O 1
ATOM 533 N N . GLY A 1 77 ? 14.043 20.930 -2.525 1.00 36.67 98 GLY A N 1
ATOM 534 C CA . GLY A 1 77 ? 13.777 21.787 -3.681 1.00 36.46 98 GLY A CA 1
ATOM 535 C C . GLY A 1 77 ? 15.015 21.891 -4.539 1.00 36.94 98 GLY A C 1
ATOM 536 O O . GLY A 1 77 ? 15.851 20.986 -4.534 1.00 37.78 98 GLY A O 1
ATOM 537 N N . GLN A 1 78 ? 15.134 22.996 -5.268 1.00 37.55 99 GLN A N 1
ATOM 538 C CA . GLN A 1 78 ? 16.310 23.263 -6.118 1.00 37.38 99 GLN A CA 1
ATOM 539 C C . GLN A 1 78 ? 16.380 24.729 -6.512 1.00 37.38 99 GLN A C 1
ATOM 540 O O . GLN A 1 78 ? 15.433 25.473 -6.272 1.00 37.16 99 GLN A O 1
ATOM 546 N N . LYS A 1 79 ? 17.495 25.139 -7.117 1.00 38.33 100 LYS A N 1
ATOM 547 C CA . LYS A 1 79 ? 17.646 26.517 -7.586 1.00 38.13 100 LYS A CA 1
ATOM 548 C C . LYS A 1 79 ? 16.869 26.723 -8.865 1.00 38.99 100 LYS A C 1
ATOM 549 O O . LYS A 1 79 ? 16.792 25.812 -9.695 1.00 40.13 100 LYS A O 1
ATOM 555 N N . GLY A 1 80 ? 16.324 27.927 -9.027 1.00 39.42 101 GLY A N 1
ATOM 556 C CA . GLY A 1 80 ? 15.556 28.300 -10.221 1.00 40.22 101 GLY A CA 1
ATOM 557 C C . GLY A 1 80 ? 14.452 29.293 -9.934 1.00 39.85 101 GLY A C 1
ATOM 558 O O . GLY A 1 80 ? 14.124 29.536 -8.769 1.00 40.59 101 GLY A O 1
ATOM 559 N N . SER A 1 81 ? 13.866 29.840 -11.004 1.00 40.04 102 SER A N 1
ATOM 560 C CA . SER A 1 81 ? 12.794 30.853 -10.920 1.00 38.97 102 SER A CA 1
ATOM 561 C C . SER A 1 81 ? 11.345 30.335 -10.952 1.00 38.57 102 SER A C 1
ATOM 562 O O . SER A 1 81 ? 10.420 31.136 -10.854 1.00 38.99 102 SER A O 1
ATOM 565 N N . GLY A 1 82 ? 11.140 29.024 -11.089 1.00 38.10 103 GLY A N 1
ATOM 566 C CA . GLY A 1 82 ? 9.796 28.448 -11.158 1.00 38.45 103 GLY A CA 1
ATOM 567 C C . GLY A 1 82 ? 9.143 28.261 -9.794 1.00 37.86 103 GLY A C 1
ATOM 568 O O . GLY A 1 82 ? 9.712 28.656 -8.760 1.00 36.55 103 GLY A O 1
ATOM 569 N N . PRO A 1 83 ? 7.932 27.668 -9.776 1.00 38.38 104 PRO A N 1
ATOM 570 C CA . PRO A 1 83 ? 7.304 27.383 -8.489 1.00 38.33 104 PRO A CA 1
ATOM 571 C C . PRO A 1 83 ? 8.043 26.239 -7.797 1.00 38.14 104 PRO A C 1
ATOM 572 O O . PRO A 1 83 ? 8.386 25.260 -8.449 1.00 39.35 104 PRO A O 1
ATOM 576 N N . GLY A 1 84 ? 8.320 26.394 -6.506 1.00 37.51 105 GLY A N 1
ATOM 577 C CA . GLY A 1 84 ? 9.087 25.407 -5.737 1.00 37.77 105 GLY A CA 1
ATOM 578 C C . GLY A 1 84 ? 10.608 25.519 -5.862 1.00 37.62 105 GLY A C 1
ATOM 579 O O . GLY A 1 84 ? 11.328 24.744 -5.225 1.00 35.63 105 GLY A O 1
ATOM 580 N N . GLU A 1 85 ? 11.083 26.487 -6.658 1.00 38.89 106 GLU A N 1
ATOM 581 C CA . GLU A 1 85 ? 12.500 26.735 -6.901 1.00 39.69 106 GLU A CA 1
ATOM 582 C C . GLU A 1 85 ? 12.880 28.073 -6.255 1.00 38.72 106 GLU A C 1
ATOM 583 O O . GLU A 1 85 ? 12.024 28.949 -6.102 1.00 40.91 106 GLU A O 1
ATOM 589 N N . TYR A 1 86 ? 14.160 28.236 -5.914 1.00 37.14 107 TYR A N 1
ATOM 590 C CA . TYR A 1 86 ? 14.670 29.431 -5.197 1.00 36.15 107 TYR A CA 1
ATOM 591 C C . TYR A 1 86 ? 15.987 30.022 -5.723 1.00 36.42 107 TYR A C 1
ATOM 592 O O . TYR A 1 86 ? 16.767 29.309 -6.333 1.00 38.31 107 TYR A O 1
ATOM 601 N N . ILE A 1 87 ? 16.224 31.314 -5.459 1.00 36.17 108 ILE A N 1
ATOM 602 C CA . ILE A 1 87 ? 17.461 32.024 -5.878 1.00 37.71 108 ILE A CA 1
ATOM 603 C C . ILE A 1 87 ? 18.365 32.343 -4.693 1.00 36.18 108 ILE A C 1
ATOM 604 O O . ILE A 1 87 ? 19.563 32.078 -4.773 1.00 38.58 108 ILE A O 1
ATOM 609 N N . LEU A 1 88 ? 17.814 32.947 -3.640 1.00 34.28 109 LEU A N 1
ATOM 610 C CA . LEU A 1 88 ? 18.612 33.365 -2.480 1.00 33.84 109 LEU A CA 1
ATOM 611 C C . LEU A 1 88 ? 17.884 33.203 -1.131 1.00 33.06 109 LEU A C 1
ATOM 612 O O . LEU A 1 88 ? 17.100 34.060 -0.708 1.00 32.59 109 LEU A O 1
ATOM 617 N N . LEU A 1 89 ? 18.185 32.088 -0.471 1.00 32.27 110 LEU A N 1
ATOM 618 C CA . LEU A 1 89 ? 17.654 31.741 0.834 1.00 30.69 110 LEU A CA 1
ATOM 619 C C . LEU A 1 89 ? 18.429 32.424 1.956 1.00 30.27 110 LEU A C 1
ATOM 620 O O . LEU A 1 89 ? 19.651 32.369 1.986 1.00 31.64 110 LEU A O 1
ATOM 625 N N . SER A 1 90 ? 17.696 33.065 2.861 1.00 29.38 111 SER A N 1
ATOM 626 C CA . SER A 1 90 ? 18.239 33.699 4.058 1.00 28.80 111 SER A CA 1
ATOM 627 C C . SER A 1 90 ? 17.997 32.856 5.307 1.00 28.48 111 SER A C 1
ATOM 628 O O . SER A 1 90 ? 18.783 32.921 6.241 1.00 28.71 111 SER A O 1
ATOM 631 N N . SER A 1 91 ? 16.910 32.088 5.337 1.00 28.76 112 SER A N 1
ATOM 632 C CA . SER A 1 91 ? 16.554 31.282 6.506 1.00 29.16 112 SER A CA 1
ATOM 633 C C . SER A 1 91 ? 15.459 30.247 6.202 1.00 30.07 112 SER A C 1
ATOM 634 O O . SER A 1 91 ? 14.911 30.202 5.103 1.00 30.94 112 SER A O 1
ATOM 637 N N . PHE A 1 92 ? 15.176 29.407 7.194 1.00 30.58 113 PHE A N 1
ATOM 638 C CA . PHE A 1 92 ? 14.071 28.442 7.139 1.00 30.53 113 PHE A CA 1
ATOM 639 C C . PHE A 1 92 ? 13.655 28.027 8.561 1.00 30.28 113 PHE A C 1
ATOM 640 O O . PHE A 1 92 ? 14.308 28.384 9.534 1.00 29.65 113 PHE A O 1
ATOM 648 N N . PHE A 1 93 ? 12.557 27.294 8.673 1.00 31.62 114 PHE A N 1
ATOM 649 C CA . PHE A 1 93 ? 12.110 26.764 9.973 1.00 32.51 114 PHE A CA 1
ATOM 650 C C . PHE A 1 93 ? 11.224 25.553 9.770 1.00 34.00 114 PHE A C 1
ATOM 651 O O . PHE A 1 93 ? 10.717 25.333 8.670 1.00 34.89 114 PHE A O 1
ATOM 659 N N . VAL A 1 94 ? 11.086 24.765 10.831 1.00 34.93 115 VAL A N 1
ATOM 660 C CA . VAL A 1 94 ? 10.258 23.562 10.846 1.00 35.95 115 VAL A CA 1
ATOM 661 C C . VAL A 1 94 ? 9.090 23.934 11.745 1.00 37.47 115 VAL A C 1
ATOM 662 O O . VAL A 1 94 ? 9.322 24.498 12.818 1.00 37.40 115 VAL A O 1
ATOM 666 N N . ASP A 1 95 ? 7.849 23.633 11.340 1.00 38.49 116 ASP A N 1
ATOM 667 C CA . ASP A 1 95 ? 6.707 23.974 12.192 1.00 40.72 116 ASP A CA 1
ATOM 668 C C . ASP A 1 95 ? 6.727 23.096 13.451 1.00 43.18 116 ASP A C 1
ATOM 669 O O . ASP A 1 95 ? 7.366 22.035 13.470 1.00 43.24 116 ASP A O 1
ATOM 674 N N . ASN A 1 96 ? 6.044 23.563 14.493 1.00 44.69 117 ASN A N 1
ATOM 675 C CA . ASN A 1 96 ? 5.992 22.867 15.787 1.00 46.49 117 ASN A CA 1
ATOM 676 C C . ASN A 1 96 ? 5.492 21.414 15.687 1.00 47.53 117 ASN A C 1
ATOM 677 O O . ASN A 1 96 ? 5.994 20.554 16.400 1.00 49.24 117 ASN A O 1
ATOM 682 N N . ASN A 1 97 ? 4.540 21.150 14.790 1.00 47.26 118 ASN A N 1
ATOM 683 C CA . ASN A 1 97 ? 4.010 19.790 14.556 1.00 48.49 118 ASN A CA 1
ATOM 684 C C . ASN A 1 97 ? 4.860 18.888 13.654 1.00 48.00 118 ASN A C 1
ATOM 685 O O . ASN A 1 97 ? 4.586 17.699 13.578 1.00 51.12 118 ASN A O 1
ATOM 690 N N . LYS A 1 98 ? 5.864 19.443 12.976 1.00 46.72 119 LYS A N 1
ATOM 691 C CA . LYS A 1 98 ? 6.731 18.706 12.037 1.00 46.57 119 LYS A CA 1
ATOM 692 C C . LYS A 1 98 ? 5.934 18.170 10.839 1.00 46.02 119 LYS A C 1
ATOM 693 O O . LYS A 1 98 ? 5.939 16.974 10.563 1.00 48.46 119 LYS A O 1
ATOM 699 N N . ASN A 1 99 ? 5.204 19.084 10.193 1.00 43.97 120 ASN A N 1
ATOM 700 C CA . ASN A 1 99 ? 4.448 18.838 8.956 1.00 44.30 120 ASN A CA 1
ATOM 701 C C . ASN A 1 99 ? 5.229 19.401 7.766 1.00 42.17 120 ASN A C 1
ATOM 702 O O . ASN A 1 99 ? 5.373 18.716 6.749 1.00 41.03 120 ASN A O 1
ATOM 707 N N . TYR A 1 100 ? 5.704 20.652 7.897 1.00 39.80 121 TYR A N 1
ATOM 708 C CA . TYR A 1 100 ? 6.403 21.347 6.827 1.00 37.68 121 TYR A CA 1
ATOM 709 C C . TYR A 1 100 ? 7.696 22.033 7.197 1.00 36.18 121 TYR A C 1
ATOM 710 O O . TYR A 1 100 ? 7.920 22.364 8.357 1.00 35.63 121 TYR A O 1
ATOM 719 N N . ILE A 1 101 ? 8.503 22.287 6.158 1.00 35.75 122 ILE A N 1
ATOM 720 C CA . ILE A 1 101 ? 9.752 23.053 6.227 1.00 34.66 122 ILE A CA 1
ATOM 721 C C . ILE A 1 101 ? 9.517 24.266 5.308 1.00 34.96 122 ILE A C 1
ATOM 722 O O . ILE A 1 101 ? 9.294 24.100 4.110 1.00 35.01 122 ILE A O 1
ATOM 727 N N . ALA A 1 102 ? 9.578 25.468 5.881 1.00 35.94 123 ALA A N 1
ATOM 728 C CA . ALA A 1 102 ? 9.310 26.722 5.179 1.00 36.19 123 ALA A CA 1
ATOM 729 C C . ALA A 1 102 ? 10.599 27.507 5.006 1.00 36.09 123 ALA A C 1
ATOM 730 O O . ALA A 1 102 ? 11.149 27.989 5.997 1.00 37.29 123 ALA A O 1
ATOM 732 N N . ALA A 1 103 ? 11.073 27.627 3.764 1.00 35.05 124 ALA A N 1
ATOM 733 C CA . ALA A 1 103 ? 12.283 28.389 3.443 1.00 33.35 124 ALA A CA 1
ATOM 734 C C . ALA A 1 103 ? 11.898 29.763 2.865 1.00 33.16 124 ALA A C 1
ATOM 735 O O . ALA A 1 103 ? 10.948 29.864 2.068 1.00 33.15 124 ALA A O 1
ATOM 737 N N . ILE A 1 104 ? 12.653 30.798 3.264 1.00 32.04 125 ILE A N 1
ATOM 738 C CA . ILE A 1 104 ? 12.450 32.198 2.857 1.00 30.93 125 ILE A CA 1
ATOM 739 C C . ILE A 1 104 ? 13.451 32.606 1.769 1.00 30.50 125 ILE A C 1
ATOM 740 O O . ILE A 1 104 ? 14.652 32.698 2.033 1.00 30.22 125 ILE A O 1
ATOM 745 N N . ASP A 1 105 ? 12.927 32.897 0.576 1.00 30.39 126 ASP A N 1
ATOM 746 C CA . ASP A 1 105 ? 13.705 33.351 -0.570 1.00 29.96 126 ASP A CA 1
ATOM 747 C C . ASP A 1 105 ? 13.600 34.883 -0.646 1.00 29.86 126 ASP A C 1
ATOM 748 O O . ASP A 1 105 ? 12.575 35.409 -1.097 1.00 30.42 126 ASP A O 1
ATOM 753 N N . ILE A 1 106 ? 14.649 35.584 -0.185 1.00 29.21 127 ILE A N 1
ATOM 754 C CA . ILE A 1 106 ? 14.715 37.071 -0.238 1.00 29.25 127 ILE A CA 1
ATOM 755 C C . ILE A 1 106 ? 14.944 37.664 -1.642 1.00 30.41 127 ILE A C 1
ATOM 756 O O . ILE A 1 106 ? 14.726 38.855 -1.846 1.00 31.07 127 ILE A O 1
ATOM 761 N N . ALA A 1 107 ? 15.386 36.846 -2.591 1.00 30.92 128 ALA A N 1
ATOM 762 C CA . ALA A 1 107 ? 15.613 37.300 -3.955 1.00 32.57 128 ALA A CA 1
ATOM 763 C C . ALA A 1 107 ? 14.299 37.442 -4.707 1.00 34.68 128 ALA A C 1
ATOM 764 O O . ALA A 1 107 ? 14.103 38.431 -5.411 1.00 36.02 128 ALA A O 1
ATOM 766 N N . GLN A 1 108 ? 13.420 36.445 -4.567 1.00 35.91 129 GLN A N 1
ATOM 767 C CA . GLN A 1 108 ? 12.120 36.411 -5.256 1.00 36.71 129 GLN A CA 1
ATOM 768 C C . GLN A 1 108 ? 10.900 36.794 -4.396 1.00 37.51 129 GLN A C 1
ATOM 769 O O . GLN A 1 108 ? 9.764 36.698 -4.880 1.00 37.72 129 GLN A O 1
ATOM 775 N N . ASP A 1 109 ? 11.136 37.266 -3.162 1.00 37.67 130 ASP A N 1
ATOM 776 C CA . ASP A 1 109 ? 10.077 37.727 -2.237 1.00 38.57 130 ASP A CA 1
ATOM 777 C C . ASP A 1 109 ? 8.967 36.707 -2.027 1.00 36.68 130 ASP A C 1
ATOM 778 O O . ASP A 1 109 ? 7.779 37.012 -2.180 1.00 36.43 130 ASP A O 1
ATOM 783 N N . LYS A 1 110 ? 9.388 35.483 -1.700 1.00 35.08 131 LYS A N 1
ATOM 784 C CA . LYS A 1 110 ? 8.465 34.378 -1.435 1.00 34.46 131 LYS A CA 1
ATOM 785 C C . LYS A 1 110 ? 8.942 33.412 -0.346 1.00 32.89 131 LYS A C 1
ATOM 786 O O . LYS A 1 110 ? 10.115 33.387 0.015 1.00 32.21 131 LYS A O 1
ATOM 792 N N . VAL A 1 111 ? 7.984 32.647 0.163 1.00 32.68 132 VAL A N 1
ATOM 793 C CA . VAL A 1 111 ? 8.167 31.623 1.185 1.00 32.74 132 VAL A CA 1
ATOM 794 C C . VAL A 1 111 ? 7.815 30.317 0.492 1.00 33.20 132 VAL A C 1
ATOM 795 O O . VAL A 1 111 ? 6.742 30.230 -0.105 1.00 35.61 132 VAL A O 1
ATOM 799 N N . LEU A 1 112 ? 8.676 29.308 0.580 1.00 32.56 133 LEU A N 1
ATOM 800 C CA . LEU A 1 112 ? 8.406 28.003 -0.050 1.00 32.61 133 LEU A CA 1
ATOM 801 C C . LEU A 1 112 ? 8.242 26.955 1.036 1.00 32.62 133 LEU A C 1
ATOM 802 O O . LEU A 1 112 ? 9.103 26.843 1.916 1.00 32.14 133 LEU A O 1
ATOM 807 N N . TYR A 1 113 ? 7.130 26.213 0.967 1.00 32.64 134 TYR A N 1
ATOM 808 C CA . TYR A 1 113 ? 6.784 25.171 1.923 1.00 32.36 134 TYR A CA 1
ATOM 809 C C . TYR A 1 113 ? 7.045 23.809 1.290 1.00 32.51 134 TYR A C 1
ATOM 810 O O . TYR A 1 113 ? 6.553 23.526 0.205 1.00 32.78 134 TYR A O 1
ATOM 819 N N . TYR A 1 114 ? 7.856 23.002 1.972 1.00 32.40 135 TYR A N 1
ATOM 820 C CA . TYR A 1 114 ? 8.178 21.633 1.590 1.00 32.99 135 TYR A CA 1
ATOM 821 C C . TYR A 1 114 ? 7.707 20.695 2.704 1.00 34.23 135 TYR A C 1
ATOM 822 O O . TYR A 1 114 ? 7.496 21.127 3.839 1.00 33.71 135 TYR A O 1
ATOM 831 N N . ASN A 1 115 ? 7.546 19.415 2.367 1.00 36.33 136 ASN A N 1
ATOM 832 C CA . ASN A 1 115 ? 7.106 18.370 3.318 1.00 37.55 136 ASN A CA 1
ATOM 833 C C . ASN A 1 115 ? 8.248 18.055 4.284 1.00 37.12 136 ASN A C 1
ATOM 834 O O . ASN A 1 115 ? 9.380 17.826 3.841 1.00 36.93 136 ASN A O 1
ATOM 839 N N . ALA A 1 116 ? 7.953 18.030 5.584 1.00 36.91 137 ALA A N 1
ATOM 840 C CA . ALA A 1 116 ? 8.968 17.731 6.608 1.00 36.70 137 ALA A CA 1
ATOM 841 C C . ALA A 1 116 ? 9.430 16.275 6.597 1.00 38.06 137 ALA A C 1
ATOM 842 O O . ALA A 1 116 ? 10.545 15.998 7.023 1.00 37.90 137 ALA A O 1
ATOM 844 N N . THR A 1 117 ? 8.577 15.367 6.109 1.00 39.81 138 THR A N 1
ATOM 845 C CA . THR A 1 117 ? 8.861 13.925 6.037 1.00 41.56 138 THR A CA 1
ATOM 846 C C . THR A 1 117 ? 9.578 13.536 4.730 1.00 41.88 138 THR A C 1
ATOM 847 O O . THR A 1 117 ? 10.715 13.073 4.792 1.00 42.01 138 THR A O 1
ATOM 851 N N . ASP A 1 118 ? 8.929 13.732 3.570 1.00 42.53 139 ASP A N 1
ATOM 852 C CA . ASP A 1 118 ? 9.498 13.324 2.242 1.00 43.20 139 ASP A CA 1
ATOM 853 C C . ASP A 1 118 ? 10.244 14.393 1.414 1.00 41.66 139 ASP A C 1
ATOM 854 O O . ASP A 1 118 ? 10.778 14.076 0.361 1.00 41.90 139 ASP A O 1
ATOM 859 N N . PHE A 1 119 ? 10.244 15.644 1.879 1.00 41.18 140 PHE A N 1
ATOM 860 C CA . PHE A 1 119 ? 10.963 16.798 1.244 1.00 40.11 140 PHE A CA 1
ATOM 861 C C . PHE A 1 119 ? 10.436 17.332 -0.107 1.00 40.05 140 PHE A C 1
ATOM 862 O O . PHE A 1 119 ? 11.073 18.215 -0.708 1.00 38.64 140 PHE A O 1
ATOM 870 N N . SER A 1 120 ? 9.270 16.841 -0.550 1.00 40.93 141 SER A N 1
ATOM 871 C CA . SER A 1 120 ? 8.651 17.292 -1.797 1.00 41.20 141 SER A CA 1
ATOM 872 C C . SER A 1 120 ? 8.004 18.662 -1.569 1.00 41.17 141 SER A C 1
ATOM 873 O O . SER A 1 120 ? 7.703 19.040 -0.432 1.00 40.42 141 SER A O 1
ATOM 876 N N . PHE A 1 121 ? 7.799 19.393 -2.661 1.00 41.98 142 PHE A N 1
ATOM 877 C CA . PHE A 1 121 ? 7.217 20.739 -2.620 1.00 41.39 142 PHE A CA 1
ATOM 878 C C . PHE A 1 121 ? 5.699 20.673 -2.371 1.00 42.78 142 PHE A C 1
ATOM 879 O O . PHE A 1 121 ? 5.005 19.858 -2.980 1.00 44.78 142 PHE A O 1
ATOM 887 N N . LEU A 1 122 ? 5.212 21.518 -1.454 1.00 41.91 143 LEU A N 1
ATOM 888 C CA . LEU A 1 122 ? 3.789 21.623 -1.095 1.00 41.45 143 LEU A CA 1
ATOM 889 C C . LEU A 1 122 ? 3.143 22.844 -1.752 1.00 40.53 143 LEU A C 1
ATOM 890 O O . LEU A 1 122 ? 2.205 22.691 -2.537 1.00 41.22 143 LEU A O 1
ATOM 895 N N . TYR A 1 123 ? 3.632 24.040 -1.414 1.00 38.40 144 TYR A N 1
ATOM 896 C CA . TYR A 1 123 ? 3.108 25.304 -1.974 1.00 38.09 144 TYR A CA 1
ATOM 897 C C . TYR A 1 123 ? 4.004 26.488 -1.662 1.00 36.58 144 TYR A C 1
ATOM 898 O O . TYR A 1 123 ? 4.874 26.380 -0.801 1.00 36.98 144 TYR A O 1
ATOM 907 N N . GLU A 1 124 ? 3.787 27.608 -2.357 1.00 35.50 145 GLU A N 1
ATOM 908 C CA . GLU A 1 124 ? 4.565 28.841 -2.127 1.00 33.81 145 GLU A CA 1
ATOM 909 C C . GLU A 1 124 ? 3.658 30.054 -2.019 1.00 33.50 145 GLU A C 1
ATOM 910 O O . GLU A 1 124 ? 2.654 30.147 -2.725 1.00 33.87 145 GLU A O 1
ATOM 916 N N . ARG A 1 125 ? 4.046 30.980 -1.145 1.00 32.92 146 ARG A N 1
ATOM 917 C CA . ARG A 1 125 ? 3.334 32.241 -0.915 1.00 33.50 146 ARG A CA 1
ATOM 918 C C . ARG A 1 125 ? 4.317 33.392 -0.981 1.00 33.37 146 ARG A C 1
ATOM 919 O O . ARG A 1 125 ? 5.519 33.177 -0.860 1.00 33.69 146 ARG A O 1
ATOM 927 N N . ARG A 1 126 ? 3.804 34.610 -1.130 1.00 33.85 147 ARG A N 1
ATOM 928 C CA . ARG A 1 126 ? 4.659 35.798 -1.143 1.00 33.74 147 ARG A CA 1
ATOM 929 C C . ARG A 1 126 ? 4.934 36.238 0.279 1.00 33.84 147 ARG A C 1
ATOM 930 O O . ARG A 1 126 ? 4.083 36.072 1.163 1.00 33.90 147 ARG A O 1
ATOM 938 N N . LEU A 1 127 ? 6.126 36.805 0.486 1.00 33.72 148 LEU A N 1
ATOM 939 C CA . LEU A 1 127 ? 6.493 37.369 1.767 1.00 33.39 148 LEU A CA 1
ATOM 940 C C . LEU A 1 127 ? 5.546 38.523 1.998 1.00 34.73 148 LEU A C 1
ATOM 941 O O . LEU A 1 127 ? 5.282 39.279 1.067 1.00 35.02 148 LEU A O 1
ATOM 946 N N . PRO A 1 128 ? 5.024 38.654 3.226 1.00 35.54 149 PRO A N 1
ATOM 947 C CA . PRO A 1 128 ? 4.098 39.749 3.514 1.00 37.47 149 PRO A CA 1
ATOM 948 C C . PRO A 1 128 ? 4.730 41.163 3.530 1.00 38.92 149 PRO A C 1
ATOM 949 O O . PRO A 1 128 ? 4.011 42.161 3.374 1.00 40.47 149 PRO A O 1
ATOM 953 N N . PHE A 1 129 ? 6.050 41.225 3.720 1.00 38.46 150 PHE A N 1
ATOM 954 C CA . PHE A 1 129 ? 6.814 42.478 3.824 1.00 39.38 150 PHE A CA 1
ATOM 955 C C . PHE A 1 129 ? 8.316 42.175 3.722 1.00 38.43 150 PHE A C 1
ATOM 956 O O . PHE A 1 129 ? 8.691 41.009 3.594 1.00 37.58 150 PHE A O 1
ATOM 964 N N . SER A 1 130 ? 9.167 43.200 3.784 1.00 40.22 151 SER A N 1
ATOM 965 C CA . SER A 1 130 ? 10.628 42.991 3.732 1.00 40.90 151 SER A CA 1
ATOM 966 C C . SER A 1 130 ? 11.108 42.309 5.025 1.00 38.16 151 SER A C 1
ATOM 967 O O . SER A 1 130 ? 11.009 42.885 6.114 1.00 39.23 151 SER A O 1
ATOM 970 N N . THR A 1 131 ? 11.599 41.080 4.885 1.00 35.53 152 THR A N 1
ATOM 971 C CA . THR A 1 131 ? 12.039 40.249 6.012 1.00 34.35 152 THR A CA 1
ATOM 972 C C . THR A 1 131 ? 12.995 39.146 5.528 1.00 34.59 152 THR A C 1
ATOM 973 O O . THR A 1 131 ? 12.955 38.772 4.358 1.00 35.49 152 THR A O 1
ATOM 977 N N . SER A 1 132 ? 13.863 38.661 6.420 1.00 34.77 153 SER A N 1
ATOM 978 C CA . SER A 1 132 ? 14.854 37.596 6.103 1.00 34.20 153 SER A CA 1
ATOM 979 C C . SER A 1 132 ? 14.760 36.306 6.933 1.00 33.95 153 SER A C 1
ATOM 980 O O . SER A 1 132 ? 15.223 35.257 6.498 1.00 34.28 153 SER A O 1
ATOM 983 N N . CYS A 1 133 ? 14.128 36.372 8.093 1.00 34.02 154 CYS A N 1
ATOM 984 C CA . CYS A 1 133 ? 14.159 35.276 9.043 1.00 34.38 154 CYS A CA 1
ATOM 985 C C . CYS A 1 133 ? 12.857 35.217 9.852 1.00 33.39 154 CYS A C 1
ATOM 986 O O . CYS A 1 133 ? 12.306 36.269 10.187 1.00 32.69 154 CYS A O 1
ATOM 989 N N . CYS A 1 134 ? 12.378 33.990 10.125 1.00 32.23 155 CYS A N 1
ATOM 990 C CA . CYS A 1 134 ? 11.111 33.730 10.833 1.00 31.60 155 CYS A CA 1
ATOM 991 C C . CYS A 1 134 ? 11.146 32.469 11.707 1.00 31.62 155 CYS A C 1
ATOM 992 O O . CYS A 1 134 ? 11.931 31.563 11.450 1.00 31.28 155 CYS A O 1
ATOM 995 N N . LEU A 1 135 ? 10.282 32.427 12.726 1.00 32.40 156 LEU A N 1
ATOM 996 C CA . LEU A 1 135 ? 10.129 31.264 13.629 1.00 33.22 156 LEU A CA 1
ATOM 997 C C . LEU A 1 135 ? 8.721 31.167 14.219 1.00 35.41 156 LEU A C 1
ATOM 998 O O . LEU A 1 135 ? 8.106 32.196 14.542 1.00 36.51 156 LEU A O 1
ATOM 1003 N N . GLN A 1 136 ? 8.231 29.934 14.380 1.00 36.53 157 GLN A N 1
ATOM 1004 C CA . GLN A 1 136 ? 6.894 29.706 14.925 1.00 37.45 157 GLN A CA 1
ATOM 1005 C C . GLN A 1 136 ? 6.954 29.741 16.447 1.00 38.68 157 GLN A C 1
ATOM 1006 O O . GLN A 1 136 ? 7.725 28.998 17.048 1.00 40.13 157 GLN A O 1
ATOM 1012 N N . LEU A 1 137 ? 6.148 30.611 17.056 1.00 40.62 158 LEU A N 1
ATOM 1013 C CA . LEU A 1 137 ? 6.015 30.707 18.523 1.00 42.48 158 LEU A CA 1
ATOM 1014 C C . LEU A 1 137 ? 5.189 29.507 18.987 1.00 44.11 158 LEU A C 1
ATOM 1015 O O . LEU A 1 137 ? 4.351 29.027 18.223 1.00 44.45 158 LEU A O 1
ATOM 1020 N N . GLU A 1 138 ? 5.388 29.059 20.233 1.00 46.14 159 GLU A N 1
ATOM 1021 C CA . GLU A 1 138 ? 4.692 27.860 20.763 1.00 48.87 159 GLU A CA 1
ATOM 1022 C C . GLU A 1 138 ? 3.165 27.897 20.568 1.00 48.42 159 GLU A C 1
ATOM 1023 O O . GLU A 1 138 ? 2.558 26.862 20.266 1.00 49.47 159 GLU A O 1
ATOM 1029 N N . ASP A 1 139 ? 2.559 29.078 20.719 1.00 45.61 160 ASP A N 1
ATOM 1030 C CA . ASP A 1 139 ? 1.111 29.226 20.489 1.00 44.58 160 ASP A CA 1
ATOM 1031 C C . ASP A 1 139 ? 0.655 29.048 19.020 1.00 43.03 160 ASP A C 1
ATOM 1032 O O . ASP A 1 139 ? -0.542 28.895 18.776 1.00 45.42 160 ASP A O 1
ATOM 1037 N N . GLY A 1 140 ? 1.586 29.088 18.063 1.00 39.83 161 GLY A N 1
ATOM 1038 C CA . GLY A 1 140 ? 1.291 28.867 16.636 1.00 38.43 161 GLY A CA 1
ATOM 1039 C C . GLY A 1 140 ? 1.536 30.057 15.728 1.00 36.58 161 GLY A C 1
ATOM 1040 O O . GLY A 1 140 ? 1.684 29.887 14.514 1.00 35.14 161 GLY A O 1
ATOM 1041 N N . ASN A 1 141 ? 1.570 31.257 16.308 1.00 36.03 162 ASN A N 1
ATOM 1042 C CA . ASN A 1 141 ? 1.823 32.483 15.553 1.00 35.32 162 ASN A CA 1
ATOM 1043 C C . ASN A 1 141 ? 3.289 32.541 15.134 1.00 34.67 162 ASN A C 1
ATOM 1044 O O . ASN A 1 141 ? 4.142 31.845 15.696 1.00 34.86 162 ASN A O 1
ATOM 1049 N N . LEU A 1 142 ? 3.581 33.422 14.188 1.00 34.20 163 LEU A N 1
ATOM 1050 C CA . LEU A 1 142 ? 4.897 33.510 13.565 1.00 33.06 163 LEU A CA 1
ATOM 1051 C C . LEU A 1 142 ? 5.618 34.788 13.971 1.00 32.75 163 LEU A C 1
ATOM 1052 O O . LEU A 1 142 ? 5.005 35.853 13.962 1.00 33.36 163 LEU A O 1
ATOM 1057 N N . LEU A 1 143 ? 6.899 34.671 14.346 1.00 32.08 164 LEU A N 1
ATOM 1058 C CA . LEU A 1 143 ? 7.751 35.831 14.661 1.00 31.40 164 LEU A CA 1
ATOM 1059 C C . LEU A 1 143 ? 8.659 36.041 13.466 1.00 30.22 164 LEU A C 1
ATOM 1060 O O . LEU A 1 143 ? 9.390 35.128 13.099 1.00 29.79 164 LEU A O 1
ATOM 1065 N N . TRP A 1 144 ? 8.587 37.232 12.869 1.00 30.07 165 TRP A N 1
ATOM 1066 C CA . TRP A 1 144 ? 9.420 37.648 11.733 1.00 29.52 165 TRP A CA 1
ATOM 1067 C C . TRP A 1 144 ? 10.226 38.878 12.149 1.00 30.03 165 TRP A C 1
ATOM 1068 O O . TRP A 1 144 ? 9.795 39.623 13.044 1.00 30.51 165 TRP A O 1
ATOM 1079 N N . ASN A 1 145 ? 11.361 39.104 11.481 1.00 29.81 166 ASN A N 1
ATOM 1080 C CA . ASN A 1 145 ? 12.146 40.317 11.694 1.00 30.79 166 ASN A CA 1
ATOM 1081 C C . ASN A 1 145 ? 11.683 41.330 10.646 1.00 33.21 166 ASN A C 1
ATOM 1082 O O . ASN A 1 145 ? 11.175 40.932 9.599 1.00 33.14 166 ASN A O 1
ATOM 1087 N N . SER A 1 146 ? 11.841 42.623 10.943 1.00 37.30 167 SER A N 1
ATOM 1088 C CA . SER A 1 146 ? 11.468 43.727 10.033 1.00 41.92 167 SER A CA 1
ATOM 1089 C C . SER A 1 146 ? 12.695 44.383 9.387 1.00 43.63 167 SER A C 1
ATOM 1090 O O . SER A 1 146 ? 13.412 45.119 10.060 1.00 45.54 167 SER A O 1
ATOM 1093 N N . ARG A 1 147 ? 12.905 44.141 8.090 1.00 45.66 168 ARG A N 1
ATOM 1094 C CA . ARG A 1 147 ? 14.004 44.763 7.319 1.00 46.92 168 ARG A CA 1
ATOM 1095 C C . ARG A 1 147 ? 13.516 45.996 6.517 1.00 49.63 168 ARG A C 1
ATOM 1096 O O . ARG A 1 147 ? 13.858 46.152 5.336 1.00 50.15 168 ARG A O 1
ATOM 1104 N N . GLU A 1 148 ? 12.737 46.870 7.167 1.00 50.93 169 GLU A N 1
ATOM 1105 C CA . GLU A 1 148 ? 12.212 48.094 6.552 1.00 54.99 169 GLU A CA 1
ATOM 1106 C C . GLU A 1 148 ? 12.701 49.342 7.293 1.00 59.88 169 GLU A C 1
ATOM 1107 O O . GLU A 1 148 ? 12.903 49.318 8.509 1.00 61.57 169 GLU A O 1
ATOM 1113 N N . TYR A 1 149 ? 12.868 50.424 6.528 1.00 65.93 170 TYR A N 1
ATOM 1114 C CA . TYR A 1 149 ? 13.347 51.745 7.015 1.00 68.04 170 TYR A CA 1
ATOM 1115 C C . TYR A 1 149 ? 12.619 52.962 6.377 1.00 71.37 170 TYR A C 1
ATOM 1116 O O . TYR A 1 149 ? 13.016 54.111 6.602 1.00 73.27 170 TYR A O 1
ATOM 1125 N N . THR A 1 150 ? 11.505 52.704 5.683 1.00 73.48 171 THR A N 1
ATOM 1126 C CA . THR A 1 150 ? 10.757 53.686 4.890 1.00 68.59 171 THR A CA 1
ATOM 1127 C C . THR A 1 150 ? 9.614 54.328 5.724 1.00 67.02 171 THR A C 1
ATOM 1128 O O . THR A 1 150 ? 9.723 54.410 6.953 1.00 62.34 171 THR A O 1
ATOM 1132 N N . ASP A 1 151 ? 8.562 54.820 5.055 1.00 71.92 172 ASP A N 1
ATOM 1133 C CA . ASP A 1 151 ? 7.373 55.437 5.697 1.00 75.16 172 ASP A CA 1
ATOM 1134 C C . ASP A 1 151 ? 6.593 54.471 6.600 1.00 69.75 172 ASP A C 1
ATOM 1135 O O . ASP A 1 151 ? 6.188 54.854 7.698 1.00 67.79 172 ASP A O 1
ATOM 1140 N N . SER A 1 152 ? 6.364 53.257 6.083 1.00 65.34 173 SER A N 1
ATOM 1141 C CA . SER A 1 152 ? 5.664 52.125 6.742 1.00 61.88 173 SER A CA 1
ATOM 1142 C C . SER A 1 152 ? 5.788 52.018 8.282 1.00 60.03 173 SER A C 1
ATOM 1143 O O . SER A 1 152 ? 6.871 52.252 8.814 1.00 61.41 173 SER A O 1
ATOM 1146 N N . LYS A 1 153 ? 4.692 51.673 8.980 1.00 57.38 174 LYS A N 1
ATOM 1147 C CA . LYS A 1 153 ? 4.706 51.500 10.466 1.00 57.03 174 LYS A CA 1
ATOM 1148 C C . LYS A 1 153 ? 5.676 50.406 10.886 1.00 54.50 174 LYS A C 1
ATOM 1149 O O . LYS A 1 153 ? 6.334 50.515 11.922 1.00 55.27 174 LYS A O 1
ATOM 1155 N N . LEU A 1 154 ? 5.740 49.353 10.078 1.00 53.30 175 LEU A N 1
ATOM 1156 C CA . LEU A 1 154 ? 6.663 48.240 10.296 1.00 53.00 175 LEU A CA 1
ATOM 1157 C C . LEU A 1 154 ? 8.148 48.663 10.305 1.00 49.98 175 LEU A C 1
ATOM 1158 O O . LEU A 1 154 ? 8.974 47.991 10.929 1.00 47.96 175 LEU A O 1
ATOM 1163 N N . SER A 1 155 ? 8.473 49.765 9.618 1.00 50.08 176 SER A N 1
ATOM 1164 C CA . SER A 1 155 ? 9.832 50.334 9.600 1.00 48.05 176 SER A CA 1
ATOM 1165 C C . SER A 1 155 ? 10.302 50.892 10.950 1.00 47.74 176 SER A C 1
ATOM 1166 O O . SER A 1 155 ? 11.493 51.106 11.112 1.00 46.59 176 SER A O 1
ATOM 1169 N N . ASP A 1 156 ? 9.370 51.178 11.875 1.00 48.64 177 ASP A N 1
ATOM 1170 C CA . ASP A 1 156 ? 9.672 51.691 13.233 1.00 48.57 177 ASP A CA 1
ATOM 1171 C C . ASP A 1 156 ? 9.818 50.605 14.318 1.00 46.51 177 ASP A C 1
ATOM 1172 O O . ASP A 1 156 ? 9.870 50.923 15.516 1.00 46.79 177 ASP A O 1
ATOM 1177 N N . PHE A 1 157 ? 9.875 49.336 13.911 1.00 44.42 178 PHE A N 1
ATOM 1178 C CA . PHE A 1 157 ? 10.056 48.211 14.831 1.00 42.63 178 PHE A CA 1
ATOM 1179 C C . PHE A 1 157 ? 11.097 47.243 14.288 1.00 40.87 178 PHE A C 1
ATOM 1180 O O . PHE A 1 157 ? 11.352 47.209 13.076 1.00 41.10 178 PHE A O 1
ATOM 1188 N N . TYR A 1 158 ? 11.700 46.471 15.191 1.00 39.03 179 TYR A N 1
ATOM 1189 C CA . TYR A 1 158 ? 12.699 45.456 14.811 1.00 36.64 179 TYR A CA 1
ATOM 1190 C C . TYR A 1 158 ? 12.052 44.136 14.362 1.00 36.34 179 TYR A C 1
ATOM 1191 O O . TYR A 1 158 ? 12.521 43.527 13.395 1.00 35.35 179 TYR A O 1
ATOM 1200 N N . PHE A 1 159 ? 10.990 43.710 15.061 1.00 37.06 180 PHE A N 1
ATOM 1201 C CA . PHE A 1 159 ? 10.259 42.451 14.776 1.00 35.98 180 PHE A CA 1
ATOM 1202 C C . PHE A 1 159 ? 8.754 42.668 14.732 1.00 37.21 180 PHE A C 1
ATOM 1203 O O . PHE A 1 159 ? 8.252 43.703 15.169 1.00 39.13 180 PHE A O 1
ATOM 1211 N N . VAL A 1 160 ? 8.047 41.661 14.228 1.00 37.02 181 VAL A N 1
ATOM 1212 C CA . VAL A 1 160 ? 6.580 41.689 14.123 1.00 38.00 181 VAL A CA 1
ATOM 1213 C C . VAL A 1 160 ? 5.998 40.281 14.265 1.00 37.42 181 VAL A C 1
ATOM 1214 O O . VAL A 1 160 ? 6.547 39.334 13.720 1.00 36.07 181 VAL A O 1
ATOM 1218 N N . VAL A 1 161 ? 4.887 40.161 14.994 1.00 38.87 182 VAL A N 1
ATOM 1219 C CA . VAL A 1 161 ? 4.216 38.879 15.190 1.00 38.83 182 VAL A CA 1
ATOM 1220 C C . VAL A 1 161 ? 2.968 38.854 14.318 1.00 38.79 182 VAL A C 1
ATOM 1221 O O . VAL A 1 161 ? 2.168 39.784 14.383 1.00 39.97 182 VAL A O 1
ATOM 1225 N N . THR A 1 162 ? 2.823 37.801 13.506 1.00 38.24 183 THR A N 1
ATOM 1226 C CA . THR A 1 162 ? 1.664 37.622 12.617 1.00 39.13 183 THR A CA 1
ATOM 1227 C C . THR A 1 162 ? 1.004 36.283 12.857 1.00 39.44 183 THR A C 1
ATOM 1228 O O . THR A 1 162 ? 1.644 35.357 13.371 1.00 39.84 183 THR A O 1
ATOM 1232 N N . ASP A 1 163 ? -0.253 36.171 12.423 1.00 39.10 184 ASP A N 1
ATOM 1233 C CA . ASP A 1 163 ? -0.982 34.900 12.496 1.00 39.05 184 ASP A CA 1
ATOM 1234 C C . ASP A 1 163 ? -0.496 33.948 11.378 1.00 37.76 184 ASP A C 1
ATOM 1235 O O . ASP A 1 163 ? 0.401 34.287 10.582 1.00 36.41 184 ASP A O 1
ATOM 1240 N N . SER A 1 164 ? -1.083 32.753 11.362 1.00 37.57 185 SER A N 1
ATOM 1241 C CA . SER A 1 164 ? -0.894 31.727 10.316 1.00 36.76 185 SER A CA 1
ATOM 1242 C C . SER A 1 164 ? -0.872 32.322 8.886 1.00 36.03 185 SER A C 1
ATOM 1243 O O . SER A 1 164 ? 0.022 32.070 8.094 1.00 34.35 185 SER A O 1
ATOM 1246 N N . LEU A 1 165 ? -1.849 33.184 8.629 1.00 37.02 186 LEU A N 1
ATOM 1247 C CA . LEU A 1 165 ? -2.119 33.777 7.313 1.00 36.56 186 LEU A CA 1
ATOM 1248 C C . LEU A 1 165 ? -1.253 35.011 6.948 1.00 35.40 186 LEU A C 1
ATOM 1249 O O . LEU A 1 165 ? -1.353 35.498 5.820 1.00 35.57 186 LEU A O 1
ATOM 1254 N N . PHE A 1 166 ? -0.402 35.473 7.875 1.00 34.32 187 PHE A N 1
ATOM 1255 C CA . PHE A 1 166 ? 0.525 36.644 7.737 1.00 33.57 187 PHE A CA 1
ATOM 1256 C C . PHE A 1 166 ? -0.067 38.039 8.086 1.00 34.51 187 PHE A C 1
ATOM 1257 O O . PHE A 1 166 ? 0.615 39.061 7.892 1.00 34.30 187 PHE A O 1
ATOM 1265 N N . ASP A 1 167 ? -1.302 38.101 8.586 1.00 35.39 188 ASP A N 1
ATOM 1266 C CA . ASP A 1 167 ? -1.879 39.376 9.051 1.00 36.24 188 ASP A CA 1
ATOM 1267 C C . ASP A 1 167 ? -1.163 39.735 10.363 1.00 36.00 188 ASP A C 1
ATOM 1268 O O . ASP A 1 167 ? -0.975 38.869 11.220 1.00 35.58 188 ASP A O 1
ATOM 1273 N N . ILE A 1 168 ? -0.767 41.003 10.501 1.00 36.35 189 ILE A N 1
ATOM 1274 C CA . ILE A 1 168 ? 0.020 41.475 11.652 1.00 36.25 189 ILE A CA 1
ATOM 1275 C C . ILE A 1 168 ? -0.818 41.503 12.920 1.00 37.80 189 ILE A C 1
ATOM 1276 O O . ILE A 1 168 ? -1.869 42.140 12.929 1.00 39.72 189 ILE A O 1
ATOM 1281 N N . ILE A 1 169 ? -0.344 40.825 13.976 1.00 38.10 190 ILE A N 1
ATOM 1282 C CA . ILE A 1 169 ? -1.015 40.813 15.294 1.00 39.49 190 ILE A CA 1
ATOM 1283 C C . ILE A 1 169 ? -0.450 41.957 16.136 1.00 39.70 190 ILE A C 1
ATOM 1284 O O . ILE A 1 169 ? -1.219 42.785 16.625 1.00 40.95 190 ILE A O 1
ATOM 1289 N N . ASP A 1 170 ? 0.876 41.985 16.317 1.00 38.33 191 ASP A N 1
ATOM 1290 C CA . ASP A 1 170 ? 1.536 43.066 17.068 1.00 38.65 191 ASP A CA 1
ATOM 1291 C C . ASP A 1 170 ? 2.973 43.306 16.608 1.00 37.31 191 ASP A C 1
ATOM 1292 O O . ASP A 1 170 ? 3.662 42.373 16.206 1.00 35.61 191 ASP A O 1
ATOM 1297 N N . TYR A 1 171 ? 3.386 44.572 16.662 1.00 38.08 192 TYR A N 1
ATOM 1298 C CA . TYR A 1 171 ? 4.733 45.002 16.320 1.00 38.08 192 TYR A CA 1
ATOM 1299 C C . TYR A 1 171 ? 5.532 44.954 17.618 1.00 38.47 192 TYR A C 1
ATOM 1300 O O . TYR A 1 171 ? 5.033 45.381 18.665 1.00 39.64 192 TYR A O 1
ATOM 1309 N N . LYS A 1 172 ? 6.779 44.481 17.532 1.00 38.11 193 LYS A N 1
ATOM 1310 C CA . LYS A 1 172 ? 7.637 44.240 18.698 1.00 38.04 193 LYS A CA 1
ATOM 1311 C C . LYS A 1 172 ? 8.982 44.950 18.600 1.00 37.22 193 LYS A C 1
ATOM 1312 O O . LYS A 1 172 ? 9.617 44.929 17.545 1.00 36.74 193 LYS A O 1
ATOM 1326 N N . ASN A 1 174 ? 10.888 48.620 19.715 1.00 41.04 195 ASN A N 1
ATOM 1327 C CA . ASN A 1 174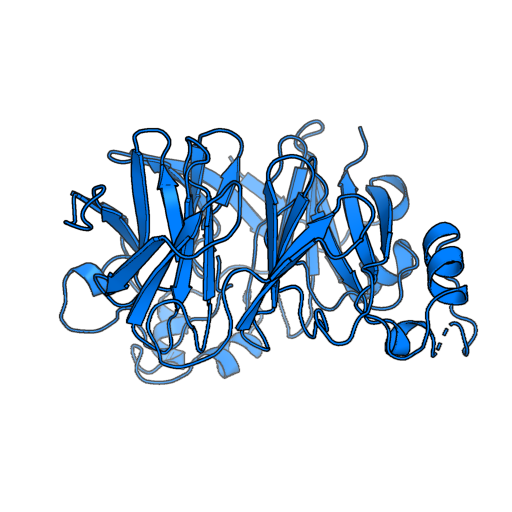 ? 11.058 49.925 19.091 1.00 43.43 195 ASN A CA 1
ATOM 1328 C C . ASN A 1 174 ? 12.463 50.080 18.477 1.00 41.96 195 ASN A C 1
ATOM 1329 O O . ASN A 1 174 ? 13.450 49.752 19.134 1.00 41.01 195 ASN A O 1
ATOM 1334 N N . LYS A 1 175 ? 12.520 50.556 17.229 1.00 41.88 196 LYS A N 1
ATOM 1335 C CA . LYS A 1 175 ? 13.767 50.755 16.463 1.00 41.78 196 LYS A CA 1
ATOM 1336 C C . LYS A 1 175 ? 14.021 52.255 16.279 1.00 44.63 196 LYS A C 1
ATOM 1337 O O . LYS A 1 175 ? 13.371 52.903 15.449 1.00 45.33 196 LYS A O 1
ATOM 1343 N N . GLU A 1 176 ? 14.962 52.794 17.057 1.00 46.37 197 GLU A N 1
ATOM 1344 C CA . GLU A 1 176 ? 15.277 54.228 17.033 1.00 49.69 197 GLU A CA 1
ATOM 1345 C C . GLU A 1 176 ? 16.136 54.588 15.827 1.00 48.96 197 GLU A C 1
ATOM 1346 O O . GLU A 1 176 ? 15.799 55.499 15.071 1.00 50.48 197 GLU A O 1
ATOM 1352 N N . PHE A 1 177 ? 17.257 53.886 15.673 1.00 47.30 198 PHE A N 1
ATOM 1353 C CA . PHE A 1 177 ? 18.165 54.095 14.544 1.00 45.75 198 PHE A CA 1
ATOM 1354 C C . PHE A 1 177 ? 17.615 53.324 13.352 1.00 44.91 198 PHE A C 1
ATOM 1355 O O . PHE A 1 177 ? 17.523 52.090 13.412 1.00 42.96 198 PHE A O 1
ATOM 1363 N N . LYS A 1 178 ? 17.246 54.053 12.292 1.00 45.79 199 LYS A N 1
ATOM 1364 C CA . LYS A 1 178 ? 16.699 53.463 11.064 1.00 45.21 199 LYS A CA 1
ATOM 1365 C C . LYS A 1 178 ? 17.665 53.675 9.908 1.00 44.79 199 LYS A C 1
ATOM 1366 O O . LYS A 1 178 ? 18.145 54.794 9.696 1.00 45.58 199 LYS A O 1
ATOM 1372 N N . SER A 1 179 ? 17.935 52.595 9.171 1.00 42.88 200 SER A N 1
ATOM 1373 C CA . SER A 1 179 ? 18.846 52.621 8.031 1.00 42.88 200 SER A CA 1
ATOM 1374 C C . SER A 1 179 ? 18.638 51.436 7.100 1.00 41.57 200 SER A C 1
ATOM 1375 O O . SER A 1 179 ? 18.066 50.406 7.491 1.00 39.35 200 SER A O 1
ATOM 1378 N N . GLY A 1 180 ? 19.112 51.613 5.865 1.00 42.10 201 GLY A N 1
ATOM 1379 C CA . GLY A 1 180 ? 19.127 50.558 4.860 1.00 41.26 201 GLY A CA 1
ATOM 1380 C C . GLY A 1 180 ? 20.244 49.562 5.109 1.00 40.42 201 GLY A C 1
ATOM 1381 O O . GLY A 1 180 ? 20.154 48.416 4.653 1.00 38.84 201 GLY A O 1
ATOM 1382 N N . TYR A 1 181 ? 21.276 49.996 5.847 1.00 41.77 202 TYR A N 1
ATOM 1383 C CA . TYR A 1 181 ? 22.452 49.189 6.174 1.00 41.94 202 TYR A CA 1
ATOM 1384 C C . TYR A 1 181 ? 22.304 48.538 7.560 1.00 43.65 202 TYR A C 1
ATOM 1385 O O . TYR A 1 181 ? 22.117 49.246 8.548 1.00 45.53 202 TYR A O 1
ATOM 1394 N N . THR A 1 182 ? 22.373 47.200 7.600 1.00 45.80 203 THR A N 1
ATOM 1395 C CA . THR A 1 182 ? 22.286 46.368 8.821 1.00 48.00 203 THR A CA 1
ATOM 1396 C C . THR A 1 182 ? 23.673 45.860 9.168 1.00 49.82 203 THR A C 1
ATOM 1397 O O . THR A 1 182 ? 24.430 45.517 8.267 1.00 51.46 203 THR A O 1
ATOM 1401 N N . THR A 1 183 ? 23.976 45.727 10.458 1.00 53.14 204 THR A N 1
ATOM 1402 C CA . THR A 1 183 ? 25.318 45.298 10.891 1.00 57.02 204 THR A CA 1
ATOM 1403 C C . THR A 1 183 ? 25.414 43.910 11.511 1.00 54.90 204 THR A C 1
ATOM 1404 O O . THR A 1 183 ? 26.417 43.232 11.291 1.00 57.64 204 THR A O 1
ATOM 1408 N N . GLY A 1 184 ? 24.407 43.503 12.286 1.00 50.55 205 GLY A N 1
ATOM 1409 C CA . GLY A 1 184 ? 24.423 42.216 12.999 1.00 48.43 205 GLY A CA 1
ATOM 1410 C C . GLY A 1 184 ? 24.294 40.978 12.123 1.00 46.72 205 GLY A C 1
ATOM 1411 O O . GLY A 1 184 ? 24.431 41.072 10.903 1.00 48.73 205 GLY A O 1
ATOM 1412 N N . PRO A 1 185 ? 24.039 39.796 12.731 1.00 43.67 206 PRO A N 1
ATOM 1413 C CA . PRO A 1 185 ? 23.877 38.564 11.935 1.00 41.65 206 PRO A CA 1
ATOM 1414 C C . PRO A 1 185 ? 22.556 38.563 11.188 1.00 40.41 206 PRO A C 1
ATOM 1415 O O . PRO A 1 185 ? 21.659 39.344 11.523 1.00 41.17 206 PRO A O 1
ATOM 1419 N N . SER A 1 186 ? 22.452 37.700 10.182 1.00 40.94 207 SER A N 1
ATOM 1420 C CA . SER A 1 186 ? 21.229 37.581 9.366 1.00 41.28 207 SER A CA 1
ATOM 1421 C C . SER A 1 186 ? 20.104 36.865 10.123 1.00 39.02 207 SER A C 1
ATOM 1422 O O . SER A 1 186 ? 18.938 37.207 9.951 1.00 40.47 207 SER A O 1
ATOM 1425 N N . GLN A 1 187 ? 20.473 35.866 10.931 1.00 36.89 208 GLN A N 1
ATOM 1426 C CA . GLN A 1 187 ? 19.550 35.100 11.790 1.00 34.05 208 GLN A CA 1
ATOM 1427 C C . GLN A 1 187 ? 19.733 35.643 13.231 1.00 31.30 208 GLN A C 1
ATOM 1428 O O . GLN A 1 187 ? 20.753 35.377 13.870 1.00 30.92 208 GLN A O 1
ATOM 1442 N N . ILE A 1 189 ? 17.048 35.437 15.653 1.00 30.79 210 ILE A N 1
ATOM 1443 C CA . ILE A 1 189 ? 15.897 34.864 16.331 1.00 32.21 210 ILE A CA 1
ATOM 1444 C C . ILE A 1 189 ? 16.219 33.381 16.500 1.00 33.51 210 ILE A C 1
ATOM 1445 O O . ILE A 1 189 ? 16.700 32.746 15.536 1.00 36.32 210 ILE A O 1
ATOM 1450 N N . TYR A 1 190 ? 15.966 32.841 17.697 1.00 33.82 211 TYR A N 1
ATOM 1451 C CA . TYR A 1 190 ? 16.206 31.417 17.987 1.00 33.71 211 TYR A CA 1
ATOM 1452 C C . TYR A 1 190 ? 15.290 30.854 19.078 1.00 35.98 211 TYR A C 1
ATOM 1453 O O . TYR A 1 190 ? 14.598 31.606 19.791 1.00 34.41 211 TYR A O 1
ATOM 1462 N N . LYS A 1 191 ? 15.315 29.521 19.187 1.00 38.42 212 LYS A N 1
ATOM 1463 C CA . LYS A 1 191 ? 14.552 28.771 20.176 1.00 39.68 212 LYS A CA 1
ATOM 1464 C C . LYS A 1 191 ? 15.449 28.091 21.220 1.00 41.00 212 LYS A C 1
ATOM 1465 O O . LYS A 1 191 ? 16.625 27.790 20.957 1.00 40.68 212 LYS A O 1
ATOM 1471 N N . VAL A 1 192 ? 14.879 27.925 22.417 1.00 42.21 213 VAL A N 1
ATOM 1472 C CA . VAL A 1 192 ? 15.462 27.179 23.540 1.00 43.33 213 VAL A CA 1
ATOM 1473 C C . VAL A 1 192 ? 14.227 26.523 24.151 1.00 43.63 213 VAL A C 1
ATOM 1474 O O . VAL A 1 192 ? 13.448 27.179 24.868 1.00 42.84 213 VAL A O 1
ATOM 1478 N N . GLY A 1 193 ? 14.035 25.246 23.814 1.00 43.15 214 GLY A N 1
ATOM 1479 C CA . GLY A 1 193 ? 12.834 24.515 24.179 1.00 42.17 214 GLY A CA 1
ATOM 1480 C C . GLY A 1 193 ? 11.746 25.102 23.297 1.00 40.20 214 GLY A C 1
ATOM 1481 O O . GLY A 1 193 ? 11.952 25.282 22.082 1.00 38.15 214 GLY A O 1
ATOM 1482 N N . THR A 1 194 ? 10.631 25.462 23.929 1.00 39.99 215 THR A N 1
ATOM 1483 C CA . THR A 1 194 ? 9.462 26.067 23.263 1.00 39.49 215 THR A CA 1
ATOM 1484 C C . THR A 1 194 ? 9.549 27.602 23.092 1.00 37.61 215 THR A C 1
ATOM 1485 O O . THR A 1 194 ? 8.938 28.162 22.173 1.00 36.54 215 THR A O 1
ATOM 1489 N N . ASN A 1 195 ? 10.294 28.267 23.982 1.00 37.00 216 ASN A N 1
ATOM 1490 C CA . ASN A 1 195 ? 10.446 29.728 23.965 1.00 36.15 216 ASN A CA 1
ATOM 1491 C C . ASN A 1 195 ? 11.313 30.243 22.819 1.00 35.11 216 ASN A C 1
ATOM 1492 O O . ASN A 1 195 ? 12.336 29.639 22.469 1.00 33.22 216 ASN A O 1
ATOM 1497 N N . VAL A 1 196 ? 10.886 31.381 22.273 1.00 34.96 217 VAL A N 1
ATOM 1498 C CA . VAL A 1 196 ? 11.542 32.050 21.168 1.00 33.34 217 VAL A CA 1
ATOM 1499 C C . VAL A 1 196 ? 12.195 33.316 21.722 1.00 32.23 217 VAL A C 1
ATOM 1500 O O . VAL A 1 196 ? 11.575 34.073 22.457 1.00 31.93 217 VAL A O 1
ATOM 1504 N N . PHE A 1 197 ? 13.453 33.526 21.355 1.00 31.82 218 PHE A N 1
ATOM 1505 C CA . PHE A 1 197 ? 14.234 34.671 21.804 1.00 31.26 218 PHE A CA 1
ATOM 1506 C C . PHE A 1 197 ? 14.683 35.490 20.609 1.00 30.23 218 PHE A C 1
ATOM 1507 O O . PHE A 1 197 ? 14.756 34.970 19.498 1.00 29.64 218 PHE A O 1
ATOM 1515 N N . ALA A 1 198 ? 14.969 36.768 20.846 1.00 30.21 219 ALA A N 1
ATOM 1516 C CA . ALA A 1 198 ? 15.389 37.698 19.785 1.00 30.14 219 AL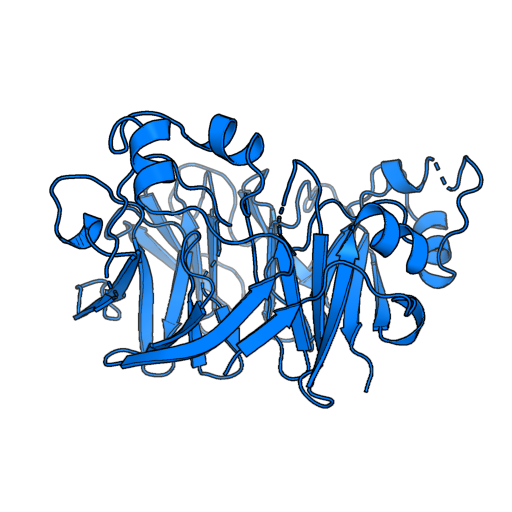A A CA 1
ATOM 1517 C C . ALA A 1 198 ? 16.324 38.787 20.314 1.00 31.04 219 ALA A C 1
ATOM 1518 O O . ALA A 1 198 ? 16.349 39.046 21.524 1.00 32.37 219 ALA A O 1
ATOM 1520 N N . TYR A 1 199 ? 17.094 39.402 19.410 1.00 30.90 220 TYR A N 1
ATOM 1521 C CA . TYR A 1 199 ? 18.037 40.474 19.774 1.00 31.95 220 TYR A CA 1
ATOM 1522 C C . TYR A 1 199 ? 18.444 41.359 18.597 1.00 32.78 220 TYR A C 1
ATOM 1523 O O . TYR A 1 199 ? 18.354 40.940 17.439 1.00 32.74 220 TYR A O 1
ATOM 1532 N N . THR A 1 200 ? 18.927 42.563 18.922 1.00 34.60 221 THR A N 1
ATOM 1533 C CA . THR A 1 200 ? 19.294 43.590 17.936 1.00 34.86 221 THR A CA 1
ATOM 1534 C C . THR A 1 200 ? 20.771 43.970 18.027 1.00 36.20 221 THR A C 1
ATOM 1535 O O . THR A 1 200 ? 21.403 43.731 19.061 1.00 37.19 221 THR A O 1
ATOM 1539 N N . PRO A 1 201 ? 21.324 44.585 16.956 1.00 37.10 222 PRO A N 1
ATOM 1540 C CA . PRO A 1 201 ? 22.757 44.907 17.016 1.00 37.50 222 PRO A CA 1
ATOM 1541 C C . PRO A 1 201 ? 23.194 46.002 17.980 1.00 38.59 222 PRO A C 1
ATOM 1542 O O . PRO A 1 201 ? 24.387 46.031 18.286 1.00 40.65 222 PRO A O 1
ATOM 1546 N N . PHE A 1 202 ? 22.274 46.860 18.454 1.00 38.23 223 PHE A N 1
ATOM 1547 C CA . PHE A 1 202 ? 22.625 48.014 19.323 1.00 38.55 223 PHE A CA 1
ATOM 1548 C C . PHE A 1 202 ? 21.941 47.976 20.689 1.00 37.76 223 PHE A C 1
ATOM 1549 O O . PHE A 1 202 ? 21.598 49.019 21.259 1.00 38.75 223 PHE A O 1
ATOM 1557 N N . ASP A 1 203 ? 21.795 46.767 21.224 1.00 36.18 224 ASP A N 1
ATOM 1558 C CA . ASP A 1 203 ? 21.169 46.532 22.533 1.00 36.07 224 ASP A CA 1
ATOM 1559 C C . ASP A 1 203 ? 21.636 45.160 23.038 1.00 34.65 224 ASP A C 1
ATOM 1560 O O . ASP A 1 203 ? 21.116 44.127 22.600 1.00 33.60 224 ASP A O 1
ATOM 1565 N N . LEU A 1 204 ? 22.599 45.160 23.962 1.00 34.59 225 LEU A N 1
ATOM 1566 C CA . LEU A 1 204 ? 23.162 43.923 24.526 1.00 33.83 225 LEU A CA 1
ATOM 1567 C C . LEU A 1 204 ? 22.182 43.277 25.497 1.00 34.06 225 LEU A C 1
ATOM 1568 O O . LEU A 1 204 ? 22.423 43.210 26.706 1.00 34.86 225 LEU A O 1
ATOM 1573 N N . THR A 1 205 ? 21.076 42.796 24.933 1.00 33.43 226 THR A N 1
ATOM 1574 C CA . THR A 1 205 ? 19.987 42.180 25.677 1.00 33.32 226 THR A CA 1
ATOM 1575 C C . THR A 1 205 ? 19.296 41.159 24.780 1.00 32.13 226 THR A C 1
ATOM 1576 O O . THR A 1 205 ? 19.061 41.433 23.602 1.00 31.70 226 THR A O 1
ATOM 1580 N N . ILE A 1 206 ? 19.017 39.984 25.335 1.00 32.06 227 ILE A N 1
ATOM 1581 C CA . ILE A 1 206 ? 18.257 38.937 24.652 1.00 31.66 227 ILE A CA 1
ATOM 1582 C C . ILE A 1 206 ? 16.883 38.934 25.301 1.00 31.96 227 ILE A C 1
ATOM 1583 O O . ILE A 1 206 ? 16.779 38.799 26.528 1.00 32.31 227 ILE A O 1
ATOM 1588 N N . TYR A 1 207 ? 15.850 39.075 24.468 1.00 31.79 228 TYR A N 1
ATOM 1589 C CA . TYR A 1 207 ? 14.459 39.130 24.912 1.00 32.76 228 TYR A CA 1
ATOM 1590 C C . TYR A 1 207 ? 13.733 37.851 24.532 1.00 32.65 228 TYR A C 1
ATOM 1591 O O . TYR A 1 207 ? 13.904 37.364 23.433 1.00 31.71 228 TYR A O 1
ATOM 1600 N N . ARG A 1 208 ? 12.938 37.317 25.459 1.00 34.48 229 ARG A N 1
ATOM 1601 C CA . ARG A 1 208 ? 12.073 36.158 25.215 1.00 35.43 229 ARG A CA 1
ATOM 1602 C C . ARG A 1 208 ? 10.828 36.803 24.628 1.00 35.74 229 ARG A C 1
ATOM 1603 O O . ARG A 1 208 ? 10.204 37.613 25.304 1.00 35.91 229 ARG A O 1
ATOM 1611 N N . VAL A 1 209 ? 10.502 36.495 23.372 1.00 36.24 230 VAL A N 1
ATOM 1612 C CA . VAL A 1 209 ? 9.360 37.117 22.670 1.00 37.54 230 VAL A CA 1
ATOM 1613 C C . VAL A 1 209 ? 8.205 36.151 22.450 1.00 38.35 230 VAL A C 1
ATOM 1614 O O . VAL A 1 209 ? 8.384 35.121 21.805 1.00 39.15 230 VAL A O 1
ATOM 1618 N N . GLY A 1 210 ? 7.034 36.514 22.976 1.00 39.51 231 GLY A N 1
ATOM 1619 C CA . GLY A 1 210 ? 5.771 35.785 22.770 1.00 40.54 231 GLY A CA 1
ATOM 1620 C C . GLY A 1 210 ? 4.811 36.705 22.025 1.00 40.94 231 GLY A C 1
ATOM 1621 O O . GLY A 1 210 ? 5.195 37.812 21.630 1.00 43.04 231 GLY A O 1
ATOM 1622 N N . THR A 1 211 ? 3.569 36.264 21.831 1.00 40.22 232 THR A N 1
ATOM 1623 C CA . THR A 1 211 ? 2.556 37.083 21.144 1.00 40.19 232 THR A CA 1
ATOM 1624 C C . THR A 1 211 ? 2.225 38.384 21.909 1.00 41.72 232 THR A C 1
ATOM 1625 O O . THR A 1 211 ? 2.108 39.433 21.279 1.00 41.55 232 THR A O 1
ATOM 1629 N N . SER A 1 212 ? 2.108 38.314 23.243 1.00 44.32 233 SER A N 1
ATOM 1630 C CA . SER A 1 212 ? 1.789 39.484 24.102 1.00 45.63 233 SER A CA 1
ATOM 1631 C C . SER A 1 212 ? 2.850 39.749 25.174 1.00 47.13 233 SER A C 1
ATOM 1632 O O . SER A 1 212 ? 2.504 40.144 26.295 1.00 48.63 233 SER A O 1
ATOM 1635 N N . GLU A 1 213 ? 4.131 39.566 24.824 1.00 46.61 234 GLU A N 1
ATOM 1636 C CA . GLU A 1 213 ? 5.247 39.745 25.766 1.00 47.51 234 GLU A CA 1
ATOM 1637 C C . GLU A 1 213 ? 6.603 40.097 25.150 1.00 45.48 234 GLU A C 1
ATOM 1638 O O . GLU A 1 213 ? 6.96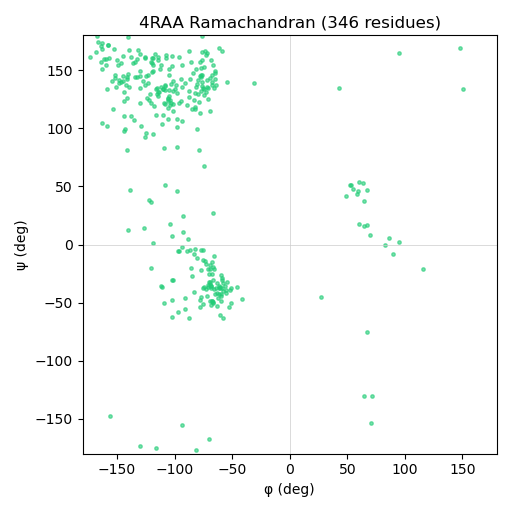9 39.566 24.104 1.00 42.79 234 GLU A O 1
ATOM 1644 N N . ILE A 1 214 ? 7.326 40.986 25.832 1.00 45.88 235 ILE A N 1
ATOM 1645 C CA . ILE A 1 214 ? 8.745 41.268 25.574 1.00 46.08 235 ILE A CA 1
ATOM 1646 C C . ILE A 1 214 ? 9.322 41.297 26.980 1.00 46.91 235 ILE A C 1
ATOM 1647 O O . ILE A 1 214 ? 9.035 42.235 27.734 1.00 48.64 235 ILE A O 1
ATOM 1652 N N . VAL A 1 215 ? 10.078 40.251 27.333 1.00 45.10 236 VAL A N 1
ATOM 1653 C CA . VAL A 1 215 ? 10.667 40.090 28.665 1.00 45.07 236 VAL A CA 1
ATOM 1654 C C . VAL A 1 215 ? 12.148 39.772 28.486 1.00 42.98 236 VAL A C 1
ATOM 1655 O O . VAL A 1 215 ? 12.467 38.770 27.844 1.00 41.97 236 VAL A O 1
ATOM 1659 N N . PRO A 1 216 ? 13.050 40.604 29.054 1.00 42.43 237 PRO A N 1
ATOM 1660 C CA . PRO A 1 216 ? 14.480 40.314 28.882 1.00 41.03 237 PRO A CA 1
ATOM 1661 C C . PRO A 1 216 ? 14.871 39.033 29.617 1.00 40.23 237 PRO A C 1
ATOM 1662 O O . PRO A 1 216 ? 14.340 38.786 30.696 1.00 43.90 237 PRO A O 1
ATOM 1666 N N . ALA A 1 217 ? 15.730 38.223 28.993 1.00 37.88 238 ALA A N 1
ATOM 1667 C CA . ALA A 1 217 ? 16.233 36.950 29.536 1.00 36.95 238 ALA A CA 1
ATOM 1668 C C . ALA A 1 217 ? 17.738 36.986 29.891 1.00 36.13 238 ALA A C 1
ATOM 1669 O O . ALA A 1 217 ? 18.157 36.326 30.839 1.00 36.74 238 ALA A O 1
ATOM 1671 N N . HIS A 1 218 ? 18.546 37.698 29.109 1.00 34.57 239 HIS A N 1
ATOM 1672 C CA . HIS A 1 218 ? 19.987 37.876 29.393 1.00 34.77 239 HIS A CA 1
ATOM 1673 C C . HIS A 1 218 ? 20.417 39.268 28.958 1.00 34.66 239 HIS A C 1
ATOM 1674 O O . HIS A 1 218 ? 19.887 39.782 27.982 1.00 33.84 239 HIS A O 1
ATOM 1681 N N . SER A 1 219 ? 21.345 39.876 29.693 1.00 35.70 240 SER A N 1
ATOM 1682 C CA . SER A 1 219 ? 21.973 41.145 29.287 1.00 36.67 240 SER A CA 1
ATOM 1683 C C . SER A 1 219 ? 23.499 40.977 29.395 1.00 36.91 240 SER A C 1
ATOM 1684 O O . SER A 1 219 ? 23.988 40.258 30.273 1.00 37.42 240 SER A O 1
ATOM 1687 N N . PHE A 1 220 ? 24.234 41.617 28.489 1.00 36.88 241 PHE A N 1
ATOM 1688 C CA . PHE A 1 220 ? 25.690 41.495 28.441 1.00 37.74 241 PHE A CA 1
ATOM 1689 C C . PHE A 1 220 ? 26.415 42.815 28.649 1.00 39.04 241 PHE A C 1
ATOM 1690 O O . PHE A 1 220 ? 25.879 43.894 28.416 1.00 39.61 241 PHE A O 1
ATOM 1698 N N . SER A 1 221 ? 27.641 42.690 29.132 1.00 40.37 242 SER A N 1
ATOM 1699 C CA . SER A 1 221 ? 28.578 43.795 29.275 1.00 42.22 242 SER A CA 1
ATOM 1700 C C . SER A 1 221 ? 29.951 43.166 29.030 1.00 42.11 242 SER A C 1
ATOM 1701 O O . SER A 1 221 ? 30.193 42.023 29.446 1.00 41.94 242 SER A O 1
ATOM 1704 N N . PHE A 1 222 ? 30.811 43.891 28.322 1.00 42.47 243 PHE A N 1
ATOM 1705 C CA . PHE A 1 222 ? 32.160 43.440 27.996 1.00 42.21 243 PHE A CA 1
ATOM 1706 C C . PHE A 1 222 ? 33.115 44.485 28.531 1.00 44.07 243 PHE A C 1
ATOM 1707 O O . PHE A 1 222 ? 32.831 45.673 28.431 1.00 45.33 243 PHE A O 1
ATOM 1715 N N . GLU A 1 223 ? 34.226 44.047 29.119 1.00 45.78 244 GLU A N 1
ATOM 1716 C CA . GLU A 1 223 ? 35.221 44.965 29.682 1.00 47.91 244 GLU A CA 1
ATOM 1717 C C . GLU A 1 223 ? 35.866 45.771 28.543 1.00 48.13 244 GLU A C 1
ATOM 1718 O O . GLU A 1 223 ? 36.194 45.214 27.486 1.00 47.12 244 GLU A O 1
ATOM 1724 N N . GLY A 1 224 ? 35.995 47.082 28.759 1.00 49.81 245 GLY A N 1
ATOM 1725 C CA . GLY A 1 224 ? 36.640 47.995 27.806 1.00 50.79 245 GLY A CA 1
ATOM 1726 C C . GLY A 1 224 ? 35.958 48.240 26.469 1.00 49.20 245 GLY A C 1
ATOM 1727 O O . GLY A 1 224 ? 36.593 48.729 25.542 1.00 50.13 245 GLY A O 1
ATOM 1728 N N . THR A 1 225 ? 34.676 47.905 26.365 1.00 47.43 246 THR A N 1
ATOM 1729 C CA . THR A 1 225 ? 33.911 48.111 25.133 1.00 45.80 246 THR A CA 1
ATOM 1730 C C . THR A 1 225 ? 32.421 48.038 25.397 1.00 43.86 246 THR A C 1
ATOM 1731 O O . THR A 1 225 ? 31.988 47.627 26.464 1.00 43.57 246 THR A O 1
ATOM 1735 N N . ASP A 1 226 ? 31.653 48.443 24.399 1.00 42.80 247 ASP A N 1
ATOM 1736 C CA . ASP A 1 226 ? 30.205 48.456 24.490 1.00 42.02 247 ASP A CA 1
ATOM 1737 C C . ASP A 1 226 ? 29.629 48.558 23.076 1.00 41.28 247 ASP A C 1
ATOM 1738 O O . ASP A 1 226 ? 30.378 48.652 22.102 1.00 41.29 247 ASP A O 1
ATOM 1743 N N . ILE A 1 227 ? 28.311 48.448 22.968 1.00 40.28 248 ILE A N 1
ATOM 1744 C CA . ILE A 1 227 ? 27.600 48.743 21.717 1.00 40.11 248 ILE A CA 1
ATOM 1745 C C . ILE A 1 227 ? 27.720 50.246 21.394 1.00 42.09 248 ILE A C 1
ATOM 1746 O O . ILE A 1 227 ? 27.874 51.062 22.312 1.00 43.68 248 ILE A O 1
ATOM 1751 N N . PRO A 1 228 ? 27.622 50.622 20.103 1.00 42.36 249 PRO A N 1
ATOM 1752 C CA . PRO A 1 228 ? 27.660 52.048 19.730 1.00 43.86 249 PRO A CA 1
ATOM 1753 C C . PRO A 1 228 ? 26.467 52.835 20.263 1.00 44.32 249 PRO A C 1
ATOM 1754 O O . PRO A 1 228 ? 25.375 52.271 20.364 1.00 43.17 249 PRO A O 1
ATOM 1758 N N . SER A 1 229 ? 26.677 54.113 20.584 1.00 46.12 250 SER A N 1
ATOM 1759 C CA . SER A 1 229 ? 25.583 54.990 21.037 1.00 47.65 250 SER A CA 1
ATOM 1760 C C . SER A 1 229 ? 24.696 55.359 19.846 1.00 48.12 250 SER A C 1
ATOM 1761 O O . SER A 1 229 ? 25.081 55.161 18.692 1.00 48.80 250 SER A O 1
ATOM 1764 N N . LEU A 1 230 ? 23.520 55.906 20.122 1.00 48.82 251 LEU A N 1
ATOM 1765 C CA . LEU A 1 230 ? 22.619 56.358 19.051 1.00 49.28 251 LEU A CA 1
ATOM 1766 C C . LEU A 1 230 ? 23.229 57.537 18.273 1.00 50.90 251 LEU A C 1
ATOM 1767 O O . LEU A 1 230 ? 23.099 57.594 17.051 1.00 50.95 251 LEU A O 1
ATOM 1772 N N . ASP A 1 231 ? 23.908 58.444 18.986 1.00 52.44 252 ASP A N 1
ATOM 1773 C CA . ASP A 1 231 ? 24.579 59.610 18.380 1.00 54.03 252 ASP A CA 1
ATOM 1774 C C . ASP A 1 231 ? 25.728 59.228 17.457 1.00 52.99 252 ASP A C 1
ATOM 1775 O O . ASP A 1 231 ? 25.884 59.832 16.386 1.00 54.02 252 ASP A O 1
ATOM 1780 N N . PHE A 1 232 ? 26.537 58.255 17.879 1.00 51.06 253 PHE A N 1
ATOM 1781 C CA . PHE A 1 232 ? 27.641 57.752 17.048 1.00 50.07 253 PHE A CA 1
ATOM 1782 C C . PHE A 1 232 ? 27.125 57.179 15.720 1.00 48.82 253 PHE A C 1
ATOM 1783 O O . PHE A 1 232 ? 27.741 57.416 14.674 1.00 48.90 253 PHE A O 1
ATOM 1791 N N . LEU A 1 233 ? 26.016 56.427 15.783 1.00 47.20 254 LEU A N 1
ATOM 1792 C CA . LEU A 1 233 ? 25.379 55.831 14.597 1.00 46.21 254 LEU A CA 1
ATOM 1793 C C . LEU A 1 233 ? 24.861 56.894 13.625 1.00 48.41 254 LEU A C 1
ATOM 1794 O O . LEU A 1 233 ? 25.210 56.868 12.443 1.00 48.73 254 LEU A O 1
ATOM 1799 N N . ASN A 1 234 ? 24.057 57.831 14.125 1.00 50.84 255 ASN A N 1
ATOM 1800 C CA . ASN A 1 234 ? 23.515 58.930 13.285 1.00 53.60 255 ASN A CA 1
ATOM 1801 C C . ASN A 1 234 ? 24.564 59.849 12.634 1.00 55.65 255 ASN A C 1
ATOM 1802 O O . ASN A 1 234 ? 24.363 60.289 11.499 1.00 56.13 255 ASN A O 1
ATOM 1807 N N . LYS A 1 235 ? 25.657 60.130 13.347 1.00 56.94 256 LYS A N 1
ATOM 1808 C CA . LYS A 1 235 ? 26.743 60.973 12.819 1.00 60.31 256 LYS A CA 1
ATOM 1809 C C . LYS A 1 235 ? 27.489 60.255 11.683 1.00 60.32 256 LYS A C 1
ATOM 1810 O O . LYS A 1 235 ? 27.687 60.832 10.611 1.00 62.93 256 LYS A O 1
ATOM 1816 N N . THR A 1 236 ? 27.872 58.998 11.918 1.00 58.38 257 THR A N 1
ATOM 1817 C CA . THR A 1 236 ? 28.585 58.178 10.919 1.00 56.81 257 THR A CA 1
ATOM 1818 C C . THR A 1 236 ? 27.699 57.591 9.797 1.00 56.66 257 THR A C 1
ATOM 1819 O O . THR A 1 236 ? 28.226 56.965 8.880 1.00 55.17 257 THR A O 1
ATOM 1823 N N . SER A 1 237 ? 26.379 57.780 9.872 1.00 58.69 258 SER A N 1
ATOM 1824 C CA . SER A 1 237 ? 25.433 57.279 8.872 1.00 59.29 258 SER A CA 1
ATOM 1825 C C . SER A 1 237 ? 24.622 58.362 8.146 1.00 60.80 258 SER A C 1
ATOM 1826 O O . SER A 1 237 ? 23.800 58.011 7.295 1.00 60.36 258 SER A O 1
ATOM 1829 N N . ASN A 1 238 ? 24.846 59.647 8.458 1.00 62.57 259 ASN A N 1
ATOM 1830 C CA . ASN A 1 238 ? 24.065 60.765 7.904 1.00 65.05 259 ASN A CA 1
ATOM 1831 C C . ASN A 1 238 ? 22.559 60.516 8.099 1.00 64.36 259 ASN A C 1
ATOM 1832 O O . ASN A 1 238 ? 21.780 60.561 7.143 1.00 64.84 259 ASN A O 1
ATOM 1837 N N . GLN A 1 239 ? 22.186 60.207 9.344 1.00 63.21 260 GLN A N 1
ATOM 1838 C CA . GLN A 1 239 ? 20.805 59.899 9.745 1.00 62.10 260 GLN A CA 1
ATOM 1839 C C . GLN A 1 239 ? 20.236 58.697 8.965 1.00 58.62 260 GLN A C 1
ATOM 1840 O O . GLN A 1 239 ? 19.092 58.733 8.499 1.00 59.81 260 GLN A O 1
ATOM 1846 N N . GLY A 1 240 ? 21.047 57.649 8.810 1.00 54.82 261 GLY A N 1
ATOM 1847 C CA . GLY A 1 240 ? 20.622 56.419 8.117 1.00 51.89 261 GLY A CA 1
ATOM 1848 C C . GLY A 1 240 ? 20.837 56.307 6.617 1.00 50.29 261 GLY A C 1
ATOM 1849 O O . GLY A 1 240 ? 20.644 55.225 6.053 1.00 47.91 261 GLY A O 1
ATOM 1850 N N . ASN A 1 241 ? 21.248 57.400 5.977 1.00 51.27 262 ASN A N 1
ATOM 1851 C CA . ASN A 1 241 ? 21.454 57.430 4.522 1.00 51.12 262 ASN A CA 1
ATOM 1852 C C . ASN A 1 241 ? 22.732 56.728 4.039 1.00 50.52 262 ASN A C 1
ATOM 1853 O O . ASN A 1 241 ? 22.704 56.101 2.980 1.00 50.24 262 ASN A O 1
ATOM 1858 N N . SER A 1 242 ? 23.830 56.838 4.797 1.00 50.37 263 SER A N 1
ATOM 1859 C CA . SER A 1 242 ? 25.149 56.266 4.424 1.00 49.52 263 SER A CA 1
ATOM 1860 C C . SER A 1 242 ? 25.556 55.050 5.249 1.00 47.31 263 SER A C 1
ATOM 1861 O O . SER A 1 242 ? 25.054 54.847 6.360 1.00 46.27 263 SER A O 1
ATOM 1864 N N . ASN A 1 243 ? 26.496 54.272 4.707 1.00 46.74 264 ASN A N 1
ATOM 1865 C CA . ASN A 1 243 ? 26.988 53.064 5.368 1.00 45.74 264 ASN A CA 1
ATOM 1866 C C . ASN A 1 243 ? 28.026 53.380 6.455 1.00 46.76 264 ASN A C 1
ATOM 1867 O O . ASN A 1 243 ? 29.191 53.636 6.175 1.00 48.29 264 ASN A O 1
ATOM 1872 N N . TYR A 1 244 ? 27.546 53.389 7.691 1.00 47.31 265 TYR A N 1
ATOM 1873 C CA . TYR A 1 244 ? 28.348 53.540 8.925 1.00 47.75 265 TYR A CA 1
ATOM 1874 C C . TYR A 1 244 ? 29.321 52.402 9.243 1.00 47.20 265 TYR A C 1
ATOM 1875 O O . TYR A 1 244 ? 30.234 52.604 10.041 1.00 49.00 265 TYR A O 1
ATOM 1884 N N . LEU A 1 245 ? 29.084 51.210 8.686 1.00 46.72 266 LEU A N 1
ATOM 1885 C CA . LEU A 1 245 ? 29.898 50.003 8.950 1.00 46.87 266 LEU A CA 1
ATOM 1886 C C . LEU A 1 245 ? 31.419 50.197 8.918 1.00 45.47 266 LEU A C 1
ATOM 1887 O O . LEU A 1 245 ? 32.121 49.569 9.709 1.00 43.91 266 LEU A O 1
ATOM 1892 N N . TYR A 1 246 ? 31.917 51.049 8.017 1.00 46.64 267 TYR A N 1
ATOM 1893 C CA . TYR A 1 246 ? 33.368 51.326 7.934 1.00 47.15 267 TYR A CA 1
ATOM 1894 C C . TYR A 1 246 ? 33.817 52.080 9.164 1.00 47.65 267 TYR A C 1
ATOM 1895 O O . TYR A 1 246 ? 34.786 51.669 9.792 1.00 48.30 267 TYR A O 1
ATOM 1904 N N . ASP A 1 247 ? 33.133 53.183 9.475 1.00 48.09 268 ASP A N 1
ATOM 1905 C CA . ASP A 1 247 ? 33.456 53.991 10.663 1.00 49.18 268 ASP A CA 1
ATOM 1906 C C . ASP A 1 247 ? 33.289 53.217 11.967 1.00 47.91 268 ASP A C 1
ATOM 1907 O O . ASP A 1 247 ? 34.067 53.409 12.904 1.00 48.83 268 ASP A O 1
ATOM 1912 N N . LEU A 1 248 ? 32.287 52.343 12.010 1.00 46.38 269 LEU A N 1
ATOM 1913 C CA . LEU A 1 248 ? 32.028 51.504 13.175 1.00 45.50 269 LEU A CA 1
ATOM 1914 C C . LEU A 1 248 ? 33.208 50.572 13.493 1.00 45.87 269 LEU A C 1
ATOM 1915 O O . LEU A 1 248 ? 33.584 50.418 14.652 1.00 46.45 269 LEU A O 1
ATOM 1920 N N . ILE A 1 249 ? 33.783 49.975 12.454 1.00 46.48 270 ILE A N 1
ATOM 1921 C CA . ILE A 1 249 ? 34.945 49.073 12.579 1.00 47.96 270 ILE A CA 1
ATOM 1922 C C . ILE A 1 249 ? 36.217 49.812 13.050 1.00 49.81 270 ILE A C 1
ATOM 1923 O O . ILE A 1 249 ? 37.042 49.223 13.750 1.00 50.12 270 ILE A O 1
ATOM 1928 N N . GLN A 1 250 ? 36.345 51.094 12.699 1.00 51.56 271 GLN A N 1
ATOM 1929 C CA . GLN A 1 250 ? 37.472 51.928 13.151 1.00 53.91 271 GLN A CA 1
ATOM 1930 C C . GLN A 1 250 ? 37.412 52.274 14.642 1.00 55.29 271 GLN A C 1
ATOM 1931 O O . GLN A 1 250 ? 38.445 52.622 15.214 1.00 57.77 271 GLN A O 1
ATOM 1937 N N . SER A 1 251 ? 36.226 52.197 15.260 1.00 54.69 272 SER A N 1
ATOM 1938 C CA . SER A 1 251 ? 36.045 52.544 16.678 1.00 54.72 272 SER A CA 1
ATOM 1939 C C . SER A 1 251 ? 36.307 51.387 17.635 1.00 52.47 272 SER A C 1
ATOM 1940 O O . SER A 1 251 ? 36.384 50.223 17.233 1.00 49.05 272 SER A O 1
ATOM 1943 N N . ASP A 1 252 ? 36.416 51.750 18.913 1.00 53.87 273 ASP A N 1
ATOM 1944 C CA . ASP A 1 252 ? 36.584 50.798 20.009 1.00 53.49 273 ASP A CA 1
ATOM 1945 C C . ASP A 1 252 ? 35.291 50.036 20.332 1.00 50.85 273 ASP A C 1
ATOM 1946 O O . ASP A 1 252 ? 35.361 49.039 21.047 1.00 51.22 273 ASP A O 1
ATOM 1951 N N . TYR A 1 253 ? 34.131 50.500 19.833 1.00 48.93 274 TYR A N 1
ATOM 1952 C CA . TYR A 1 253 ? 32.809 49.846 20.051 1.00 46.06 274 TYR A CA 1
ATOM 1953 C C . TYR A 1 253 ? 32.718 48.421 19.497 1.00 43.23 274 TYR A C 1
ATOM 1954 O O . TYR A 1 253 ? 33.600 47.982 18.754 1.00 44.30 274 TYR A O 1
ATOM 1963 N N . ILE A 1 254 ? 31.644 47.717 19.863 1.00 40.66 275 ILE A N 1
ATOM 1964 C CA . ILE A 1 254 ? 31.366 46.365 19.366 1.00 38.66 275 ILE A CA 1
ATOM 1965 C C . ILE A 1 254 ? 30.798 46.494 17.948 1.00 38.53 275 ILE A C 1
ATOM 1966 O O . ILE A 1 254 ? 29.682 46.983 17.756 1.00 38.91 275 ILE A O 1
ATOM 1971 N N . SER A 1 255 ? 31.579 46.018 16.982 1.00 38.45 276 SER A N 1
ATOM 1972 C CA . SER A 1 255 ? 31.250 46.066 15.550 1.00 37.89 276 SER A CA 1
ATOM 1973 C C . SER A 1 255 ? 30.069 45.172 15.139 1.00 36.10 276 SER A C 1
ATOM 1974 O O . SER A 1 255 ? 29.186 45.609 14.417 1.00 36.19 276 SER A O 1
ATOM 1977 N N . TYR A 1 256 ? 30.111 43.922 15.591 1.00 34.96 277 TYR A N 1
ATOM 1978 C CA . TYR A 1 256 ? 29.135 42.863 15.291 1.00 33.39 277 TYR A CA 1
ATOM 1979 C C . TYR A 1 256 ? 29.068 41.934 16.498 1.00 32.53 277 TYR A C 1
ATOM 1980 O O . TYR A 1 256 ? 30.029 41.870 17.257 1.00 32.72 277 TYR A O 1
ATOM 1989 N N . TYR A 1 257 ? 27.939 41.250 16.694 1.00 31.41 278 TYR A N 1
ATOM 1990 C CA . TYR A 1 257 ? 27.847 40.201 17.725 1.00 30.80 278 TYR A CA 1
ATOM 1991 C C . TYR A 1 257 ? 26.710 39.241 17.425 1.00 29.93 278 TYR A C 1
ATOM 1992 O O . TYR A 1 257 ? 25.632 39.698 17.056 1.00 30.02 278 TYR A O 1
ATOM 2001 N N . CYS A 1 258 ? 26.977 37.932 17.535 1.00 29.62 279 CYS A N 1
ATOM 2002 C CA A CYS A 1 258 ? 25.948 36.901 17.338 0.50 29.26 279 CYS A CA 1
ATOM 2003 C CA B CYS A 1 258 ? 25.968 36.881 17.333 0.50 29.25 279 CYS A CA 1
ATOM 2004 C C . CYS A 1 258 ? 25.879 36.058 18.609 1.00 29.68 279 CYS A C 1
ATOM 2005 O O . CYS A 1 258 ? 26.861 35.942 19.330 1.00 31.31 279 CYS A O 1
ATOM 2010 N N . VAL A 1 259 ? 24.708 35.496 18.886 1.00 29.79 280 VAL A N 1
ATOM 2011 C CA . VAL A 1 259 ? 24.487 34.672 20.080 1.00 30.52 280 VAL A CA 1
ATOM 2012 C C . VAL A 1 259 ? 23.827 33.346 19.698 1.00 30.34 280 VAL A C 1
ATOM 2013 O O . VAL A 1 259 ? 22.886 33.312 18.875 1.00 29.67 280 VAL A O 1
ATOM 2017 N N . GLU A 1 260 ? 24.372 32.281 20.290 1.00 30.72 281 GLU A N 1
ATOM 2018 C CA A GLU A 1 260 ? 23.804 30.936 20.163 0.50 31.21 281 GLU A CA 1
ATOM 2019 C CA B GLU A 1 260 ? 23.903 30.916 20.159 0.50 30.83 281 GLU A CA 1
ATOM 2020 C C . GLU A 1 260 ? 23.650 30.415 21.589 1.00 31.69 281 GLU A C 1
ATOM 2021 O O . GLU A 1 260 ? 24.564 30.498 22.410 1.00 32.34 281 GLU A O 1
ATOM 2032 N N . GLU A 1 261 ? 22.458 29.912 21.893 1.00 31.96 282 GLU A N 1
ATOM 2033 C CA . GLU A 1 261 ? 22.142 29.430 23.237 1.00 32.53 282 GLU A CA 1
ATOM 2034 C C . GLU A 1 261 ? 21.683 27.970 23.204 1.00 33.22 282 GLU A C 1
ATOM 2035 O O . GLU A 1 261 ? 21.079 27.533 22.224 1.00 32.53 282 GLU A O 1
ATOM 2041 N N . THR A 1 262 ? 22.031 27.223 24.257 1.00 35.03 283 THR A N 1
ATOM 2042 C CA . THR A 1 262 ? 21.599 25.825 24.463 1.00 36.95 283 THR A CA 1
ATOM 2043 C C . THR A 1 262 ? 21.053 25.743 25.899 1.00 40.08 283 THR A C 1
ATOM 2044 O O . THR A 1 262 ? 20.912 26.778 26.551 1.00 39.59 283 THR A O 1
ATOM 2048 N N . GLU A 1 263 ? 20.730 24.537 26.374 1.00 45.49 284 GLU A N 1
ATOM 2049 C CA . GLU A 1 263 ? 20.254 24.335 27.758 1.00 50.68 284 GLU A CA 1
ATOM 2050 C C . GLU A 1 263 ? 21.350 24.539 28.795 1.00 49.07 284 GLU A C 1
ATOM 2051 O O . GLU A 1 263 ? 21.060 24.998 29.891 1.00 50.23 284 GLU A O 1
ATOM 2057 N N . ARG A 1 264 ? 22.591 24.207 28.439 1.00 48.26 285 ARG A N 1
ATOM 2058 C CA . ARG A 1 264 ? 23.737 24.246 29.362 1.00 50.35 285 ARG A CA 1
ATOM 2059 C C . ARG A 1 264 ? 24.672 25.459 29.243 1.00 49.35 285 ARG A C 1
ATOM 2060 O O . ARG A 1 264 ? 25.276 25.856 30.248 1.00 51.22 285 ARG A O 1
ATOM 2068 N N . ASP A 1 265 ? 24.808 26.018 28.035 1.00 45.98 286 ASP A N 1
ATOM 2069 C CA . ASP A 1 265 ? 25.723 27.136 27.776 1.00 43.59 286 ASP A CA 1
ATOM 2070 C C . ASP A 1 265 ? 25.185 28.208 26.821 1.00 42.70 286 ASP A C 1
ATOM 2071 O O . ASP A 1 265 ? 24.071 28.098 26.296 1.00 45.85 286 ASP A O 1
ATOM 2076 N N . LEU A 1 266 ? 25.999 29.240 26.611 1.00 40.36 287 LEU A N 1
ATOM 2077 C CA . LEU A 1 266 ? 25.662 30.360 25.745 1.00 37.42 287 LEU A CA 1
ATOM 2078 C C . LEU A 1 266 ? 26.964 30.976 25.206 1.00 35.26 287 LEU A C 1
ATOM 2079 O O . LEU A 1 266 ? 27.784 31.463 25.981 1.00 34.68 287 LEU A O 1
ATOM 2084 N N . PHE A 1 267 ? 27.141 30.912 23.885 1.00 34.13 288 PHE A N 1
ATOM 2085 C CA . PHE A 1 267 ? 28.337 31.426 23.181 1.00 34.11 288 PHE A CA 1
ATOM 2086 C C . PHE A 1 267 ? 27.990 32.753 22.526 1.00 34.04 288 PHE A C 1
ATOM 2087 O O . PHE A 1 267 ? 26.909 32.887 21.930 1.00 33.54 288 PHE A O 1
ATOM 2095 N N . VAL A 1 268 ? 28.915 33.710 22.617 1.00 34.47 289 VAL A N 1
ATOM 2096 C CA . VAL A 1 268 ? 28.739 35.047 22.053 1.00 34.73 289 VAL A CA 1
ATOM 2097 C C . VAL A 1 268 ? 29.952 35.406 21.191 1.00 36.16 289 VAL A C 1
ATOM 2098 O O . VAL A 1 268 ? 31.007 35.736 21.727 1.00 36.95 289 VAL A O 1
ATOM 2102 N N . CYS A 1 269 ? 29.822 35.304 19.869 1.00 37.46 290 CYS A N 1
ATOM 2103 C CA . CYS A 1 269 ? 30.890 35.755 18.967 1.00 40.05 290 CYS A CA 1
ATOM 2104 C C . CYS A 1 269 ? 30.650 37.224 18.738 1.00 38.50 290 CYS A C 1
ATOM 2105 O O . CYS A 1 269 ? 29.497 37.645 18.665 1.00 39.16 290 CYS A O 1
ATOM 2108 N N . TYR A 1 270 ? 31.730 37.993 18.657 1.00 37.55 291 TYR A N 1
ATOM 2109 C CA . TYR A 1 270 ? 31.656 39.430 18.409 1.00 37.69 291 TYR A CA 1
ATOM 2110 C C . TYR A 1 270 ? 32.945 39.999 17.799 1.00 39.58 291 TYR A C 1
ATOM 2111 O O . TYR A 1 270 ? 33.955 39.303 17.723 1.00 39.13 291 TYR A O 1
ATOM 2128 N N . LYS A 1 272 ? 35.596 43.561 17.598 1.00 48.37 293 LYS A N 1
ATOM 2129 C CA . LYS A 1 272 ? 36.078 44.738 18.328 1.00 52.04 293 LYS A CA 1
ATOM 2130 C C . LYS A 1 272 ? 37.485 45.062 17.851 1.00 52.94 293 LYS A C 1
ATOM 2131 O O . LYS A 1 272 ? 38.315 44.153 17.760 1.00 52.42 293 LYS A O 1
ATOM 2137 N N . ASN A 1 273 ? 37.753 46.339 17.572 1.00 54.83 294 ASN A N 1
ATOM 2138 C CA . ASN A 1 273 ? 39.058 46.780 17.065 1.00 61.10 294 ASN A CA 1
ATOM 2139 C C . ASN A 1 273 ? 39.532 45.907 15.875 1.00 60.13 294 ASN A C 1
ATOM 2140 O O . ASN A 1 273 ? 40.700 45.516 15.808 1.00 65.35 294 ASN A O 1
ATOM 2145 N N . LYS A 1 274 ? 38.603 45.575 14.971 1.00 55.56 295 LYS A N 1
ATOM 2146 C CA . LYS A 1 274 ? 38.855 44.733 13.786 1.00 53.58 295 LYS A CA 1
ATOM 2147 C C . LYS A 1 274 ? 39.262 43.255 14.060 1.00 52.03 295 LYS A C 1
ATOM 2148 O O . LYS A 1 274 ? 39.746 42.590 13.135 1.00 49.54 295 LYS A O 1
ATOM 2154 N N . GLU A 1 275 ? 39.052 42.737 15.284 1.00 50.90 296 GLU A N 1
ATOM 2155 C CA . GLU A 1 275 ? 39.437 41.344 15.657 1.00 49.36 296 GLU A CA 1
ATOM 2156 C C . GLU A 1 275 ? 38.250 40.548 16.202 1.00 46.10 296 GLU A C 1
ATOM 2157 O O . GLU A 1 275 ? 37.414 41.105 16.905 1.00 46.11 296 GLU A O 1
ATOM 2163 N N . LYS A 1 276 ? 38.206 39.245 15.902 1.00 44.26 297 LYS A N 1
ATOM 2164 C CA . LYS A 1 276 ? 37.108 38.350 16.330 1.00 42.78 297 LYS A CA 1
ATOM 2165 C C . LYS A 1 276 ? 37.359 37.756 17.719 1.00 41.26 297 LYS A C 1
ATOM 2166 O O . LYS A 1 276 ? 38.439 37.229 17.979 1.00 43.74 297 LYS A O 1
ATOM 2172 N N . TYR A 1 277 ? 36.348 37.818 18.583 1.00 39.62 298 TYR A N 1
ATOM 2173 C CA . TYR A 1 277 ? 36.390 37.278 19.954 1.00 38.91 298 TYR A CA 1
ATOM 2174 C C . TYR A 1 277 ? 35.229 36.327 20.191 1.00 37.40 298 TYR A C 1
ATOM 2175 O O . TYR A 1 277 ? 34.246 36.345 19.450 1.00 36.38 298 TYR A O 1
ATOM 2184 N N . ILE A 1 278 ? 35.353 35.495 21.223 1.00 37.74 299 ILE A N 1
ATOM 2185 C CA . ILE A 1 278 ? 34.266 34.604 21.642 1.00 36.93 299 ILE A CA 1
ATOM 2186 C C . ILE A 1 278 ? 34.181 34.482 23.165 1.00 36.97 299 ILE A C 1
ATOM 2187 O O . ILE A 1 278 ? 35.162 34.140 23.837 1.00 37.07 299 ILE A O 1
ATOM 2192 N N . GLY A 1 279 ? 32.980 34.751 23.673 1.00 36.46 300 GLY A N 1
ATOM 2193 C CA . GLY A 1 279 ? 32.654 34.685 25.087 1.00 37.20 300 GLY A CA 1
ATOM 2194 C C . GLY A 1 279 ? 31.812 33.448 25.331 1.00 37.09 300 GLY A C 1
ATOM 2195 O O . GLY A 1 279 ? 30.761 33.282 24.700 1.00 36.98 300 GLY A O 1
ATOM 2196 N N . LEU A 1 280 ? 32.274 32.587 26.239 1.00 36.93 301 LEU A N 1
ATOM 2197 C CA . LEU A 1 280 ? 31.585 31.351 26.616 1.00 36.10 301 LEU A CA 1
ATOM 2198 C C . LEU A 1 280 ? 30.977 31.614 27.985 1.00 36.23 301 LEU A C 1
ATOM 2199 O O . LEU A 1 280 ? 31.666 32.162 28.837 1.00 37.07 301 LEU A O 1
ATOM 2204 N N . TYR A 1 281 ? 29.701 31.265 28.184 1.00 35.53 302 TYR A N 1
ATOM 2205 C CA . TYR A 1 281 ? 29.035 31.379 29.491 1.00 36.07 302 TYR A CA 1
ATOM 2206 C C . TYR A 1 281 ? 28.514 29.999 29.904 1.00 37.15 302 TYR A C 1
ATOM 2207 O O . TYR A 1 281 ? 27.774 29.382 29.139 1.00 36.81 302 TYR A O 1
ATOM 2216 N N . ASP A 1 282 ? 28.916 29.528 31.093 1.00 38.68 303 ASP A N 1
ATOM 2217 C CA . ASP A 1 282 ? 28.475 28.235 31.646 1.00 39.53 303 ASP A CA 1
ATOM 2218 C C . ASP A 1 282 ? 27.353 28.555 32.609 1.00 40.41 303 ASP A C 1
ATOM 2219 O O . ASP A 1 282 ? 27.605 29.081 33.703 1.00 41.46 303 ASP A O 1
ATOM 2224 N N . LYS A 1 283 ? 26.130 28.204 32.206 1.00 40.30 304 LYS A N 1
ATOM 2225 C CA . LYS A 1 283 ? 24.932 28.473 32.996 1.00 40.48 304 LYS A CA 1
ATOM 2226 C C . LYS A 1 283 ? 24.898 27.761 34.338 1.00 43.50 304 LYS A C 1
ATOM 2227 O O . LYS A 1 283 ? 24.343 28.315 35.287 1.00 44.71 304 LYS A O 1
ATOM 2233 N N . ASN A 1 284 ? 25.469 26.551 34.411 1.00 45.83 305 ASN A N 1
ATOM 2234 C CA . ASN A 1 284 ? 25.482 25.760 35.654 1.00 49.09 305 ASN A CA 1
ATOM 2235 C C . ASN A 1 284 ? 26.349 26.382 36.753 1.00 49.86 305 ASN A C 1
ATOM 2236 O O . ASN A 1 284 ? 25.885 26.527 37.904 1.00 51.43 305 ASN A O 1
ATOM 2241 N N . THR A 1 285 ? 27.579 26.758 36.394 1.00 47.56 306 THR A N 1
ATOM 2242 C CA . THR A 1 285 ? 28.512 27.407 37.330 1.00 48.01 306 THR A CA 1
ATOM 2243 C C . THR A 1 285 ? 28.362 28.944 37.431 1.00 47.77 306 THR A C 1
ATOM 2244 O O . THR A 1 285 ? 28.825 29.525 38.415 1.00 49.04 306 THR A O 1
ATOM 2248 N N . ASP A 1 286 ? 27.747 29.578 36.419 1.00 45.87 307 ASP A N 1
ATOM 2249 C CA . ASP A 1 286 ? 27.588 31.048 36.307 1.00 44.58 307 ASP A CA 1
ATOM 2250 C C . ASP A 1 286 ? 28.967 31.717 36.088 1.00 44.62 307 ASP A C 1
ATOM 2251 O O . ASP A 1 286 ? 29.304 32.715 36.731 1.00 46.03 307 ASP A O 1
ATOM 2256 N N . ARG A 1 287 ? 29.752 31.168 35.164 1.00 43.40 308 ARG A N 1
ATOM 2257 C CA . ARG A 1 287 ? 31.093 31.685 34.881 1.00 43.91 308 ARG A CA 1
ATOM 2258 C C . ARG A 1 287 ? 31.308 32.006 33.414 1.00 41.58 308 ARG A C 1
ATOM 2259 O O . ARG A 1 287 ? 30.891 31.233 32.557 1.00 41.15 308 ARG A O 1
ATOM 2267 N N . THR A 1 288 ? 31.958 33.147 33.146 1.00 40.56 309 THR A N 1
ATOM 2268 C CA . THR A 1 288 ? 32.290 33.588 31.783 1.00 39.01 309 THR A CA 1
ATOM 2269 C C . THR A 1 288 ? 33.770 33.399 31.473 1.00 37.58 309 THR A C 1
ATOM 2270 O O . THR A 1 288 ? 34.588 33.440 32.375 1.00 37.85 309 THR A O 1
ATOM 2274 N N . TYR A 1 289 ? 34.074 33.185 30.193 1.00 36.04 310 TYR A N 1
ATOM 2275 C CA . TYR A 1 289 ? 35.442 33.013 29.685 1.00 36.17 310 TYR A CA 1
ATOM 2276 C C . TYR A 1 289 ? 35.499 33.675 28.315 1.00 35.39 310 TYR A C 1
ATOM 2277 O O . TYR A 1 289 ? 34.727 33.299 27.441 1.00 34.55 310 TYR A O 1
ATOM 2286 N N . ASN A 1 290 ? 36.410 34.634 28.127 1.00 35.98 311 ASN A N 1
ATOM 2287 C CA . ASN A 1 290 ? 36.534 35.387 26.876 1.00 35.55 311 ASN A CA 1
ATOM 2288 C C . ASN A 1 290 ? 37.872 35.125 26.199 1.00 35.62 311 ASN A C 1
ATOM 2289 O O . ASN A 1 290 ? 38.907 35.164 26.853 1.00 36.66 311 ASN A O 1
ATOM 2294 N N . TYR A 1 291 ? 37.839 34.890 24.887 1.00 34.93 312 TYR A N 1
ATOM 2295 C CA . TYR A 1 291 ? 39.030 34.555 24.089 1.00 35.37 312 TYR A CA 1
ATOM 2296 C C . TYR A 1 291 ? 39.039 35.238 22.734 1.00 34.97 312 TYR A C 1
ATOM 2297 O O . TYR A 1 291 ? 37.997 35.261 22.080 1.00 33.86 312 TYR A O 1
ATOM 2306 N N . PRO A 1 292 ? 40.195 35.805 22.313 1.00 36.26 313 PRO A N 1
ATOM 2307 C CA . PRO A 1 292 ? 40.285 36.210 20.900 1.00 36.37 313 PRO A CA 1
ATOM 2308 C C . PRO A 1 292 ? 40.282 34.908 20.092 1.00 36.48 313 PRO A C 1
ATOM 2309 O O . PRO A 1 292 ? 40.960 33.961 20.507 1.00 37.53 313 PRO A O 1
ATOM 2313 N N . ILE A 1 293 ? 39.539 34.837 18.987 1.00 36.17 314 ILE A N 1
ATOM 2314 C CA . ILE A 1 293 ? 39.478 33.587 18.186 1.00 36.87 314 ILE A CA 1
ATOM 2315 C C . ILE A 1 293 ? 40.866 33.055 17.762 1.00 39.00 314 ILE A C 1
ATOM 2316 O O . ILE A 1 293 ? 41.044 31.832 17.704 1.00 39.49 314 ILE A O 1
ATOM 2321 N N . LYS A 1 294 ? 41.839 33.945 17.519 1.00 40.89 315 LYS A N 1
ATOM 2322 C CA . LYS A 1 294 ? 43.228 33.506 17.215 1.00 44.21 315 LYS A CA 1
ATOM 2323 C C . LYS A 1 294 ? 43.802 32.582 18.310 1.00 43.52 315 LYS A C 1
ATOM 2324 O O . LY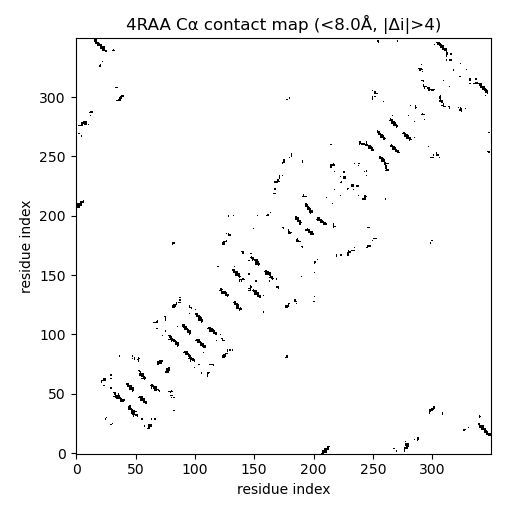S A 1 294 ? 44.495 31.608 18.004 1.00 43.66 315 LYS A O 1
ATOM 2330 N N . ILE A 1 295 ? 43.500 32.905 19.565 1.00 42.65 316 ILE A N 1
ATOM 2331 C CA . ILE A 1 295 ? 43.940 32.118 20.721 1.00 43.05 316 ILE A CA 1
ATOM 2332 C C . ILE A 1 295 ? 43.049 30.871 20.853 1.00 41.63 316 ILE A C 1
ATOM 2333 O O . ILE A 1 295 ? 43.575 29.773 21.016 1.00 41.49 316 ILE A O 1
ATOM 2338 N N . PHE A 1 296 ? 41.722 31.063 20.781 1.00 39.93 317 PHE A N 1
ATOM 2339 C CA . PHE A 1 296 ? 40.700 29.992 20.905 1.00 38.55 317 PHE A CA 1
ATOM 2340 C C . PHE A 1 296 ? 40.936 28.791 19.984 1.00 39.02 317 PHE A C 1
ATOM 2341 O O . PHE A 1 296 ? 40.930 27.654 20.438 1.00 39.72 317 PHE A O 1
ATOM 2349 N N . GLN A 1 297 ? 41.153 29.058 18.702 1.00 39.82 318 GLN A N 1
ATOM 2350 C CA . GLN A 1 297 ? 41.373 27.992 17.699 1.00 40.93 318 GLN A CA 1
ATOM 2351 C C . GLN A 1 297 ? 42.701 27.217 17.871 1.00 43.09 318 GLN A C 1
ATOM 2352 O O . GLN A 1 297 ? 42.744 26.014 17.596 1.00 44.90 318 GLN A O 1
ATOM 2358 N N . ASP A 1 298 ? 43.768 27.907 18.294 1.00 43.77 319 ASP A N 1
ATOM 2359 C CA . ASP A 1 298 ? 45.062 27.258 18.603 1.00 45.10 319 ASP A CA 1
ATOM 2360 C C . ASP A 1 298 ? 44.985 26.414 19.899 1.00 46.17 319 ASP A C 1
ATOM 2361 O O . ASP A 1 298 ? 45.581 25.338 19.962 1.00 48.13 319 ASP A O 1
ATOM 2366 N N . GLN A 1 299 ? 44.239 26.880 20.904 1.00 46.10 320 GLN A N 1
ATOM 2367 C CA . GLN A 1 299 ? 44.030 26.123 22.161 1.00 46.56 320 GLN A CA 1
ATOM 2368 C C . GLN A 1 299 ? 43.266 24.807 21.964 1.00 46.53 320 GLN A C 1
ATOM 2369 O O . GLN A 1 299 ? 43.566 23.827 22.636 1.00 48.81 320 GLN A O 1
ATOM 2375 N N . LEU A 1 300 ? 42.280 24.794 21.069 1.00 45.30 321 LEU A N 1
ATOM 2376 C CA . LEU A 1 300 ? 41.521 23.563 20.742 1.00 45.58 321 LEU A CA 1
ATOM 2377 C C . LEU A 1 300 ? 42.166 22.702 19.638 1.00 46.59 321 LEU A C 1
ATOM 2378 O O . LEU A 1 300 ? 41.657 21.618 19.344 1.00 46.27 321 LEU A O 1
ATOM 2383 N N . LYS A 1 301 ? 43.264 23.185 19.039 1.00 48.28 322 LYS A N 1
ATOM 2384 C CA . LYS A 1 301 ? 44.022 22.487 17.985 1.00 49.85 322 LYS A CA 1
ATOM 2385 C C . LYS A 1 301 ? 43.170 22.208 16.738 1.00 47.77 322 LYS A C 1
ATOM 2386 O O . LYS A 1 301 ? 43.079 21.058 16.284 1.00 47.82 322 LYS A O 1
ATOM 2392 N N . VAL A 1 302 ? 42.555 23.277 16.205 1.00 45.89 323 VAL A N 1
ATOM 2393 C CA . VAL A 1 302 ? 41.681 23.223 14.996 1.00 43.83 323 VAL A CA 1
ATOM 2394 C C . VAL A 1 302 ? 42.047 24.205 13.853 1.00 42.97 323 VAL A C 1
ATOM 2395 O O . VAL A 1 302 ? 41.226 24.432 12.958 1.00 41.39 323 VAL A O 1
ATOM 2399 N N . GLY A 1 303 ? 43.248 24.796 13.895 1.00 43.90 324 GLY A N 1
ATOM 2400 C CA . GLY A 1 303 ? 43.763 25.655 12.815 1.00 44.27 324 GLY A CA 1
ATOM 2401 C C . GLY A 1 303 ? 43.099 26.992 12.525 1.00 44.55 324 GLY A C 1
ATOM 2402 O O . GLY A 1 303 ? 43.676 28.038 12.824 1.00 44.82 324 GLY A O 1
ATOM 2403 N N . GLU A 1 304 ? 41.927 26.936 11.878 1.00 45.49 325 GLU A N 1
ATOM 2404 C CA . GLU A 1 304 ? 41.093 28.099 11.503 1.00 46.28 325 GLU A CA 1
ATOM 2405 C C . GLU A 1 304 ? 39.680 27.914 11.989 1.00 45.09 325 GLU A C 1
ATOM 2406 O O . GLU A 1 304 ? 39.125 26.831 11.856 1.00 45.68 325 GLU A O 1
ATOM 2412 N N . LEU A 1 305 ? 39.083 28.995 12.471 1.00 45.25 326 LEU A N 1
ATOM 2413 C CA . LEU A 1 305 ? 37.694 28.998 12.921 1.00 43.51 326 LEU A CA 1
ATOM 2414 C C . LEU A 1 305 ? 37.146 30.353 12.453 1.00 42.97 326 LEU A C 1
ATOM 2415 O O . LEU A 1 305 ? 37.139 31.332 13.192 1.00 42.89 326 LEU A O 1
ATOM 2420 N N . ASN A 1 306 ? 36.768 30.401 11.175 1.00 45.21 327 ASN A N 1
ATOM 2421 C CA . ASN A 1 306 ? 36.287 31.640 10.528 1.00 47.00 327 ASN A CA 1
ATOM 2422 C C . ASN A 1 306 ? 34.939 32.128 11.039 1.00 45.34 327 ASN A C 1
ATOM 2423 O O . ASN A 1 306 ? 34.732 33.336 11.162 1.00 45.17 327 ASN A O 1
ATOM 2428 N N . TYR A 1 307 ? 34.041 31.195 11.336 1.00 44.79 328 TYR A N 1
ATOM 2429 C CA . TYR A 1 307 ? 32.708 31.535 11.822 1.00 47.20 328 TYR A CA 1
ATOM 2430 C C . TYR A 1 307 ? 31.984 30.348 12.453 1.00 47.40 328 TYR A C 1
ATOM 2431 O O . TYR A 1 307 ? 32.290 29.185 12.165 1.00 47.82 328 TYR A O 1
ATOM 2440 N N . PHE A 1 308 ? 31.022 30.673 13.309 1.00 47.63 329 PHE A N 1
ATOM 2441 C CA . PHE A 1 308 ? 30.133 29.689 13.915 1.00 47.85 329 PHE A CA 1
ATOM 2442 C C . PHE A 1 308 ? 28.836 29.690 13.114 1.00 49.83 329 PHE A C 1
ATOM 2443 O O . PHE A 1 308 ? 28.275 30.761 12.846 1.00 53.09 329 PHE A O 1
ATOM 2451 N N . SER A 1 309 ? 28.382 28.497 12.710 1.00 50.03 330 SER A N 1
ATOM 2452 C CA . SER A 1 309 ? 27.088 28.349 12.041 1.00 47.85 330 SER A CA 1
ATOM 2453 C C . SER A 1 309 ? 26.028 28.677 13.056 1.00 45.56 330 SER A C 1
ATOM 2454 O O . SER A 1 309 ? 26.198 28.395 14.252 1.00 47.26 330 SER A O 1
ATOM 2457 N N . ILE A 1 310 ? 24.940 29.270 12.586 1.00 42.51 331 ILE A N 1
ATOM 2458 C CA . ILE A 1 310 ? 23.811 29.552 13.462 1.00 43.21 331 ILE A CA 1
ATOM 2459 C C . ILE A 1 310 ? 23.093 28.192 13.632 1.00 39.45 331 ILE A C 1
ATOM 2460 O O . ILE A 1 310 ? 23.105 27.366 12.719 1.00 37.74 331 ILE A O 1
ATOM 2465 N N . GLY A 1 311 ? 22.527 27.968 14.819 1.00 39.80 332 GLY A N 1
ATOM 2466 C CA . GLY A 1 311 ? 21.925 26.686 15.240 1.00 37.41 332 GLY A CA 1
ATOM 2467 C C . GLY A 1 311 ? 22.883 25.784 16.028 1.00 36.73 332 GLY A C 1
ATOM 2468 O O . GLY A 1 311 ? 24.104 25.991 16.041 1.00 36.97 332 GLY A O 1
ATOM 2469 N N . SER A 1 312 ? 22.308 24.783 16.687 1.00 36.50 333 SER A N 1
ATOM 2470 C CA . SER A 1 312 ? 23.03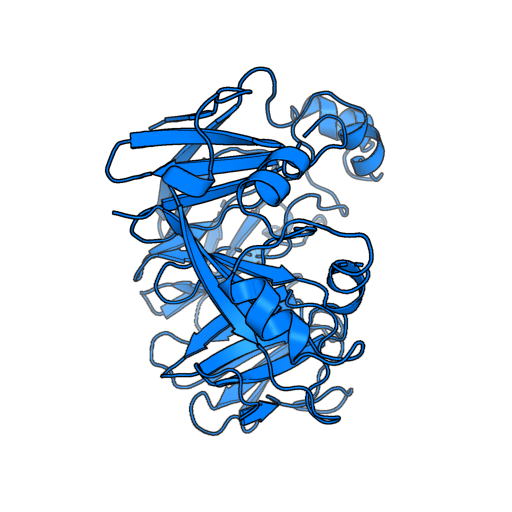8 23.781 17.472 1.00 37.25 333 SER A CA 1
ATOM 2471 C C . SER A 1 312 ? 22.440 22.379 17.267 1.00 40.24 333 SER A C 1
ATOM 2472 O O . SER A 1 312 ? 21.353 22.238 16.694 1.00 41.01 333 SER A O 1
ATOM 2475 N N . VAL A 1 313 ? 23.171 21.354 17.713 1.00 42.64 334 VAL A N 1
ATOM 2476 C CA . VAL A 1 313 ? 22.788 19.937 17.540 1.00 44.98 334 VAL A CA 1
ATOM 2477 C C . VAL A 1 313 ? 23.069 19.178 18.841 1.00 46.14 334 VAL A C 1
ATOM 2478 O O . VAL A 1 313 ? 24.236 18.997 19.193 1.00 44.68 334 VAL A O 1
ATOM 2482 N N . ASP A 1 314 ? 22.019 18.753 19.556 1.00 48.08 335 ASP A N 1
ATOM 2483 C CA . ASP A 1 314 ? 22.154 18.047 20.855 1.00 50.7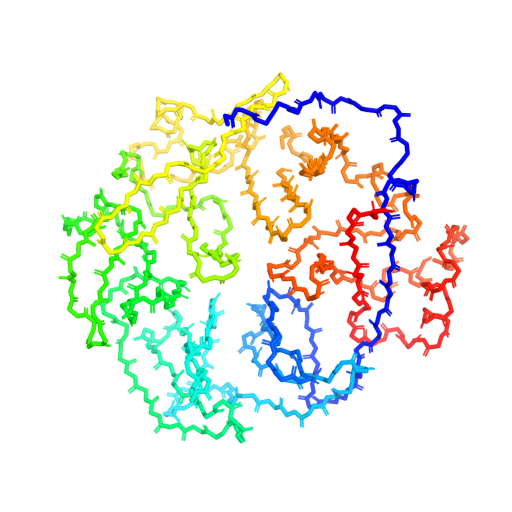4 335 ASP A CA 1
ATOM 2484 C C . ASP A 1 314 ? 23.015 18.932 21.804 1.00 48.24 335 ASP A C 1
ATOM 2485 O O . ASP A 1 314 ? 24.012 18.480 22.393 1.00 49.74 335 ASP A O 1
ATOM 2490 N N . ASP A 1 315 ? 22.646 20.217 21.863 1.00 43.78 336 ASP A N 1
ATOM 2491 C CA . ASP A 1 315 ? 23.353 21.252 22.627 1.00 42.43 336 ASP A CA 1
ATOM 2492 C C . ASP A 1 315 ? 24.841 21.506 22.226 1.00 40.76 336 ASP A C 1
ATOM 2493 O O . ASP A 1 315 ? 25.579 22.127 22.997 1.00 40.97 336 ASP A O 1
ATOM 2498 N N . TYR A 1 316 ? 25.267 21.059 21.034 1.00 39.46 337 TYR A N 1
ATOM 2499 C CA . TYR A 1 316 ? 26.631 21.306 20.509 1.00 38.82 337 TYR A CA 1
ATOM 2500 C C . TYR A 1 316 ? 26.588 22.470 19.513 1.00 36.51 337 TYR A C 1
ATOM 2501 O O . TYR A 1 316 ? 25.726 22.499 18.638 1.00 35.69 337 TYR A O 1
ATOM 2510 N N . HIS A 1 317 ? 27.531 23.405 19.651 1.00 35.22 338 HIS A N 1
ATOM 2511 C CA . HIS A 1 317 ? 27.686 24.541 18.732 1.00 33.44 338 HIS A CA 1
ATOM 2512 C C . HIS A 1 317 ? 28.429 24.008 17.514 1.00 33.31 338 HIS A C 1
ATOM 2513 O O . HIS A 1 317 ? 29.327 23.180 17.675 1.00 34.45 338 HIS A O 1
ATOM 2520 N N . VAL A 1 318 ? 28.054 24.474 16.318 1.00 32.12 339 VAL A N 1
ATOM 2521 C CA . VAL A 1 318 ? 28.612 23.991 15.049 1.00 31.88 339 VAL A CA 1
ATOM 2522 C C . VAL A 1 318 ? 29.516 25.044 14.424 1.00 31.98 339 VAL A C 1
ATOM 2523 O O . VAL A 1 318 ? 29.158 26.216 14.392 1.00 32.24 339 VAL A O 1
ATOM 2527 N N . ALA A 1 319 ? 30.665 24.610 13.905 1.00 32.83 340 ALA A N 1
ATOM 2528 C CA . ALA A 1 319 ? 31.614 25.492 13.211 1.00 32.87 340 ALA A CA 1
ATOM 2529 C C . ALA A 1 319 ? 32.254 24.721 12.053 1.00 33.48 340 ALA A C 1
ATOM 2530 O O . ALA A 1 319 ? 33.018 23.802 12.306 1.00 34.48 340 ALA A O 1
ATOM 2532 N N . PRO A 1 320 ? 31.940 25.076 10.785 1.00 33.33 341 PRO A N 1
ATOM 2533 C CA . PRO A 1 320 ? 32.531 24.347 9.663 1.00 33.63 341 PRO A CA 1
ATOM 2534 C C . PRO A 1 320 ? 33.981 24.763 9.457 1.00 34.66 341 PRO A C 1
ATOM 2535 O O . PRO A 1 320 ? 34.304 25.950 9.578 1.00 34.32 341 PRO A O 1
ATOM 2539 N N . LEU A 1 321 ? 34.829 23.777 9.160 1.00 35.90 342 LEU A N 1
ATOM 2540 C CA . LEU A 1 321 ? 36.262 23.952 8.972 1.00 36.70 342 LEU A CA 1
ATOM 2541 C C . LEU A 1 321 ? 36.635 23.599 7.527 1.00 36.61 342 LEU A C 1
ATOM 2542 O O . LEU A 1 321 ? 36.203 22.562 7.021 1.00 36.79 342 LEU A O 1
ATOM 2547 N N . ASP A 1 322 ? 37.441 24.450 6.883 1.00 36.04 343 ASP A N 1
ATOM 2548 C CA . ASP A 1 322 ? 37.824 24.284 5.477 1.00 36.40 343 ASP A CA 1
ATOM 2549 C C . ASP A 1 322 ? 38.927 23.234 5.388 1.00 38.02 343 ASP A C 1
ATOM 2550 O O . ASP A 1 322 ? 39.997 23.417 5.970 1.00 39.01 343 ASP A O 1
ATOM 2555 N N . VAL A 1 323 ? 38.684 22.173 4.615 1.00 38.29 344 VAL A N 1
ATOM 2556 C CA . VAL A 1 323 ? 39.614 21.038 4.505 1.00 39.52 344 VAL A CA 1
ATOM 2557 C C . VAL A 1 323 ? 40.975 21.461 3.956 1.00 40.52 344 VAL A C 1
ATOM 2558 O O . VAL A 1 323 ? 41.965 21.338 4.666 1.00 41.80 344 VAL A O 1
ATOM 2562 N N . LEU A 1 324 ? 41.009 22.008 2.744 1.00 40.67 345 LEU A N 1
ATOM 2563 C CA . LEU A 1 324 ? 42.281 22.393 2.107 1.00 42.49 345 LEU A CA 1
ATOM 2564 C C . LEU A 1 324 ? 43.135 23.337 2.946 1.00 43.74 345 LEU A C 1
ATOM 2565 O O . LEU A 1 324 ? 44.364 23.163 3.009 1.00 45.44 345 LEU A O 1
ATOM 2570 N N . SER A 1 325 ? 42.484 24.320 3.574 1.00 43.39 346 SER A N 1
ATOM 2571 C CA . SER A 1 325 ? 43.163 25.301 4.440 1.00 44.35 346 SER A CA 1
ATOM 2572 C C . SER A 1 325 ? 43.874 24.582 5.604 1.00 44.02 346 SER A C 1
ATOM 2573 O O . SER A 1 325 ? 45.042 24.871 5.893 1.00 44.57 346 SER A O 1
ATOM 2576 N N . LEU A 1 326 ? 43.174 23.618 6.213 1.00 43.06 347 LEU A N 1
ATOM 2577 C CA . LEU A 1 326 ? 43.719 22.797 7.304 1.00 43.35 347 LEU A CA 1
ATOM 2578 C C . LEU A 1 326 ? 44.754 21.764 6.838 1.00 44.76 347 LEU A C 1
ATOM 2579 O O . LEU A 1 326 ? 45.722 21.501 7.560 1.00 45.63 347 LEU A O 1
ATOM 2584 N N . LYS A 1 327 ? 44.534 21.146 5.672 1.00 44.68 348 LYS A N 1
ATOM 2585 C CA . LYS A 1 327 ? 45.494 20.164 5.134 1.00 46.23 348 LYS A CA 1
ATOM 2586 C C . LYS A 1 327 ? 46.871 20.785 4.863 1.00 47.33 348 LYS A C 1
ATOM 2587 O O . LYS A 1 327 ? 47.896 20.141 5.109 1.00 48.90 348 LYS A O 1
ATOM 2593 N N . ASP A 1 328 ? 46.883 22.034 4.394 1.00 46.76 349 ASP A N 1
ATOM 2594 C CA . ASP A 1 328 ? 48.135 22.795 4.213 1.00 48.02 349 ASP A CA 1
ATOM 2595 C C . ASP A 1 328 ? 48.787 23.086 5.573 1.00 47.68 349 ASP A C 1
ATOM 2596 O O . ASP A 1 328 ? 50.006 23.039 5.687 1.00 48.91 349 ASP A O 1
ATOM 2609 N N . ALA A 1 330 ? 48.387 21.183 8.264 1.00 48.81 351 ALA A N 1
ATOM 2610 C CA . ALA A 1 330 ? 48.902 19.835 8.605 1.00 50.68 351 ALA A CA 1
ATOM 2611 C C . ALA A 1 330 ? 50.211 19.566 7.879 1.00 53.27 351 ALA A C 1
ATOM 2612 O O . ALA A 1 330 ? 51.155 19.082 8.491 1.00 55.62 351 ALA A O 1
ATOM 2614 N N . GLY A 1 331 ? 50.249 19.893 6.580 1.00 54.14 352 GLY A N 1
ATOM 2615 C CA . GLY A 1 331 ? 51.455 19.785 5.741 1.00 56.47 352 GLY A CA 1
ATOM 2616 C C . GLY A 1 331 ? 52.627 20.615 6.252 1.00 57.95 352 GLY A C 1
ATOM 2617 O O . GLY A 1 331 ? 53.775 20.234 6.047 1.00 60.35 352 GLY A O 1
ATOM 2618 N N . ASN A 1 332 ? 52.326 21.744 6.911 1.00 57.46 353 ASN A N 1
ATOM 2619 C CA . ASN A 1 332 ? 53.323 22.611 7.576 1.00 58.49 353 ASN A CA 1
ATOM 2620 C C . ASN A 1 332 ? 53.539 22.268 9.070 1.00 58.73 353 ASN A C 1
ATOM 2621 O O . ASN A 1 332 ? 53.976 23.119 9.855 1.00 59.07 353 ASN A O 1
ATOM 2626 N N . GLY A 1 333 ? 53.252 21.023 9.460 1.00 59.27 354 GLY A N 1
ATOM 2627 C CA . GLY A 1 333 ? 53.451 20.561 10.834 1.00 60.18 354 GLY A CA 1
ATOM 2628 C C . GLY A 1 333 ? 52.603 21.215 11.905 1.00 58.55 354 GLY A C 1
ATOM 2629 O O . GLY A 1 333 ? 53.093 21.457 13.011 1.00 59.42 354 GLY A O 1
ATOM 2630 N N . TYR A 1 334 ? 51.342 21.511 11.587 1.00 57.05 355 TYR A N 1
ATOM 2631 C CA . TYR A 1 334 ? 50.444 22.098 12.575 1.00 55.85 355 TYR A CA 1
ATOM 2632 C C . TYR A 1 334 ? 50.006 20.970 13.504 1.00 56.65 355 TYR A C 1
ATOM 2633 O O . TYR A 1 334 ? 49.594 19.897 13.049 1.00 55.79 355 TYR A O 1
ATOM 2642 N N . VAL A 1 335 ? 50.100 21.249 14.799 1.00 58.57 356 VAL A N 1
ATOM 2643 C CA . VAL A 1 335 ? 49.782 20.294 15.856 1.00 60.33 356 VAL A CA 1
ATOM 2644 C C . VAL A 1 335 ? 48.247 20.195 16.061 1.00 57.15 356 VAL A C 1
ATOM 2645 O O . VAL A 1 335 ? 47.682 20.823 16.966 1.00 56.18 356 VAL A O 1
ATOM 2649 N N . PHE A 1 336 ? 47.591 19.402 15.200 1.00 54.60 357 PHE A N 1
ATOM 2650 C CA . PHE A 1 336 ? 46.115 19.181 15.239 1.00 51.78 357 PHE A CA 1
ATOM 2651 C C . PHE A 1 336 ? 45.609 18.247 16.332 1.00 51.90 357 PHE A C 1
ATOM 2652 O O . PHE A 1 336 ? 46.380 17.512 16.930 1.00 54.29 357 PHE A O 1
ATOM 2660 N N . ASP A 1 337 ? 44.292 18.288 16.554 1.00 51.25 358 ASP A N 1
ATOM 2661 C CA . ASP A 1 337 ? 43.580 17.400 17.502 1.00 52.34 358 ASP A CA 1
ATOM 2662 C C . ASP A 1 337 ? 43.614 15.971 16.923 1.00 53.67 358 ASP A C 1
ATOM 2663 O O . ASP A 1 337 ? 43.508 15.804 15.705 1.00 53.08 3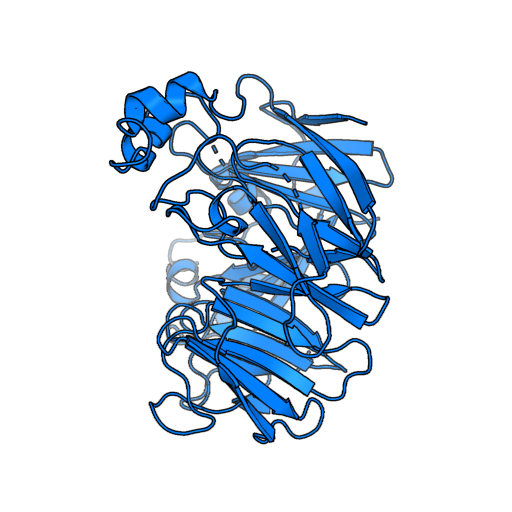58 ASP A O 1
ATOM 2668 N N . ASP A 1 338 ? 43.742 14.963 17.797 1.00 55.20 359 ASP A N 1
ATOM 2669 C CA . ASP A 1 338 ? 43.833 13.547 17.375 1.00 56.64 359 ASP A CA 1
ATOM 2670 C C . ASP A 1 338 ? 42.692 13.134 16.457 1.00 55.53 359 ASP A C 1
ATOM 2671 O O . ASP A 1 338 ? 42.943 12.659 15.352 1.00 55.43 359 ASP A O 1
ATOM 2676 N N . LYS A 1 339 ? 41.454 13.359 16.897 1.00 55.60 360 LYS A N 1
ATOM 2677 C CA . LYS A 1 339 ? 40.287 12.972 16.094 1.00 56.21 360 LYS A CA 1
ATOM 2678 C C . LYS A 1 339 ? 40.097 13.825 14.816 1.00 53.70 360 LYS A C 1
ATOM 2679 O O . LYS A 1 339 ? 39.614 13.298 13.803 1.00 53.78 360 LYS A O 1
ATOM 2685 N N . LEU A 1 340 ? 40.471 15.110 14.854 1.00 50.62 361 LEU A N 1
ATOM 2686 C CA . LEU A 1 340 ? 40.387 15.974 13.660 1.00 48.15 361 LEU A CA 1
ATOM 2687 C C . LEU A 1 340 ? 41.372 15.508 12.601 1.00 48.66 361 LEU A C 1
ATOM 2688 O O . LEU A 1 340 ? 40.992 15.344 11.438 1.00 47.85 361 LEU A O 1
ATOM 2693 N N . SER A 1 341 ? 42.622 15.295 13.024 1.00 49.31 362 SER A N 1
ATOM 2694 C CA . SER A 1 341 ? 43.706 14.820 12.148 1.00 50.46 362 SER A CA 1
ATOM 2695 C C . SER A 1 341 ? 43.403 13.458 11.497 1.00 52.13 362 SER A C 1
ATOM 2696 O O . SER A 1 341 ? 43.762 13.239 10.341 1.00 52.76 362 SER A O 1
ATOM 2699 N N . GLU A 1 342 ? 42.747 12.568 12.249 1.00 53.44 363 GLU A N 1
ATOM 2700 C CA . GLU A 1 342 ? 42.282 11.244 11.768 1.00 55.54 363 GLU A CA 1
ATOM 2701 C C . GLU A 1 342 ? 41.306 11.404 10.587 1.00 53.54 363 GLU A C 1
ATOM 2702 O O . GLU A 1 342 ? 41.473 10.745 9.558 1.00 55.29 363 GLU A O 1
ATOM 2708 N N . LEU A 1 343 ? 40.316 12.286 10.737 1.00 50.58 364 LEU A N 1
ATOM 2709 C CA . LEU A 1 343 ? 39.365 12.611 9.653 1.00 48.86 364 LEU A CA 1
ATOM 2710 C C . LEU A 1 343 ? 40.015 13.424 8.511 1.00 48.61 364 LEU A C 1
ATOM 2711 O O . LEU A 1 343 ? 39.652 13.254 7.341 1.00 48.08 364 LEU A O 1
ATOM 2716 N N . LEU A 1 344 ? 40.964 14.297 8.862 1.00 48.27 365 LEU A N 1
ATOM 2717 C CA . LEU A 1 344 ? 41.682 15.167 7.897 1.00 47.28 365 LEU A CA 1
ATOM 2718 C C . LEU A 1 344 ? 42.627 14.346 6.969 1.00 48.84 365 LEU A C 1
ATOM 2719 O O . LEU A 1 344 ? 42.808 14.677 5.784 1.00 48.40 365 LEU A O 1
ATOM 2724 N N . THR A 1 345 ? 43.209 13.277 7.520 1.00 50.32 366 THR A N 1
ATOM 2725 C CA . THR A 1 345 ? 44.099 12.366 6.782 1.00 52.06 366 THR A CA 1
ATOM 2726 C C . THR A 1 345 ? 43.336 11.548 5.722 1.00 52.81 366 THR A C 1
ATOM 2727 O O . THR A 1 345 ? 43.886 11.289 4.649 1.00 54.03 366 THR A O 1
ATOM 2731 N N . ILE A 1 346 ? 42.091 11.155 6.026 1.00 52.56 367 ILE A N 1
ATOM 2732 C CA . ILE A 1 346 ? 41.197 10.445 5.067 1.00 53.24 367 ILE A CA 1
ATOM 2733 C C . ILE A 1 346 ? 40.332 11.382 4.179 1.00 51.41 367 ILE A C 1
ATOM 2734 O O . ILE A 1 346 ? 39.467 10.898 3.438 1.00 51.74 367 ILE A O 1
ATOM 2739 N N . SER A 1 347 ? 40.535 12.701 4.279 1.00 49.59 368 SER A N 1
ATOM 2740 C CA . SER A 1 347 ? 39.783 13.687 3.501 1.00 47.46 368 SER A CA 1
ATOM 2741 C C . SER A 1 347 ? 40.587 14.133 2.287 1.00 48.12 368 SER A C 1
ATOM 2742 O O . SER A 1 347 ? 41.793 14.382 2.381 1.00 48.70 368 SER A O 1
ATOM 2745 N N . ASN A 1 348 ? 39.903 14.230 1.153 1.00 48.00 369 ASN A N 1
ATOM 2746 C CA . ASN A 1 348 ? 40.485 14.759 -0.071 1.00 48.65 369 ASN A CA 1
ATOM 2747 C C . ASN A 1 348 ? 40.518 16.279 0.033 1.00 47.40 369 ASN A C 1
ATOM 2748 O O . ASN A 1 348 ? 39.725 16.868 0.781 1.00 45.66 369 ASN A O 1
ATOM 2753 N N . GLU A 1 349 ? 41.420 16.907 -0.733 1.00 48.53 370 GLU A N 1
ATOM 2754 C CA . GLU A 1 349 ? 41.558 18.383 -0.761 1.00 47.43 370 GLU A CA 1
ATOM 2755 C C . GLU A 1 349 ? 40.264 19.105 -1.176 1.00 45.88 370 GLU A C 1
ATOM 2756 O O . GLU A 1 349 ? 40.014 20.225 -0.723 1.00 45.96 370 GLU A O 1
ATOM 2762 N N . GLU A 1 350 ? 39.433 18.438 -1.981 1.00 45.77 371 GLU A N 1
ATOM 2763 C CA . GLU A 1 350 ? 38.174 18.995 -2.498 1.00 44.26 371 GLU A CA 1
ATOM 2764 C C . GLU A 1 350 ? 36.960 18.742 -1.602 1.00 42.38 371 GLU A C 1
ATOM 2765 O O . GLU A 1 350 ? 35.899 19.267 -1.892 1.00 41.84 371 GLU A O 1
ATOM 2771 N N . ASP A 1 351 ? 37.106 17.963 -0.528 1.00 42.70 372 ASP A N 1
ATOM 2772 C CA . ASP A 1 351 ? 35.960 17.590 0.333 1.00 42.34 372 ASP A CA 1
ATOM 2773 C C . ASP A 1 351 ? 35.290 18.750 1.081 1.00 40.76 372 ASP A C 1
ATOM 2774 O O . ASP A 1 351 ? 35.946 19.736 1.436 1.00 40.47 372 ASP A O 1
ATOM 2779 N N . ASN A 1 352 ? 33.980 18.597 1.315 1.00 40.07 373 ASN A N 1
ATOM 2780 C CA . ASN A 1 352 ? 33.173 19.563 2.064 1.00 38.67 373 ASN A CA 1
ATOM 2781 C C . ASN A 1 352 ? 33.701 19.759 3.473 1.00 38.30 373 ASN A C 1
ATOM 2782 O O . ASN A 1 352 ? 34.528 18.994 3.958 1.00 39.28 373 ASN A O 1
ATOM 2787 N N . SER A 1 353 ? 33.207 20.801 4.126 1.00 37.87 374 SER A N 1
ATOM 2788 C CA . SER A 1 353 ? 33.637 21.150 5.479 1.00 37.87 374 SER A CA 1
ATOM 2789 C C . SER A 1 353 ? 33.520 20.009 6.503 1.00 37.79 374 SER A C 1
ATOM 2790 O O . SER A 1 353 ? 32.560 19.222 6.466 1.00 37.22 374 SER A O 1
ATOM 2793 N N . ILE A 1 354 ? 34.533 19.909 7.368 1.00 37.53 375 ILE A N 1
ATOM 2794 C CA . ILE A 1 354 ? 34.486 19.021 8.533 1.00 37.47 375 ILE A CA 1
ATOM 2795 C C . ILE A 1 354 ? 33.868 19.896 9.629 1.00 35.77 375 ILE A C 1
ATOM 2796 O O . ILE A 1 354 ? 34.431 20.946 9.977 1.00 35.25 375 ILE A O 1
ATOM 2801 N N . LEU A 1 355 ? 32.726 19.466 10.165 1.00 35.12 376 LEU A N 1
ATOM 2802 C CA . LEU A 1 355 ? 32.044 20.216 11.231 1.00 33.94 376 LEU A CA 1
ATOM 2803 C C . LEU A 1 355 ? 32.673 19.940 12.590 1.00 34.39 376 LEU A C 1
ATOM 2804 O O . LEU A 1 355 ? 33.019 18.803 12.902 1.00 35.29 376 LEU A O 1
ATOM 2809 N N . LEU A 1 356 ? 32.820 21.010 13.365 1.00 34.01 377 LEU A N 1
ATOM 2810 C CA . LEU A 1 356 ? 33.279 20.975 14.741 1.00 34.64 377 LEU A CA 1
ATOM 2811 C C . LEU A 1 356 ? 32.025 21.114 15.592 1.00 34.58 377 LEU A C 1
ATOM 2812 O O . LEU A 1 356 ? 31.299 22.104 15.467 1.00 32.57 377 LEU A O 1
ATOM 2817 N N . PHE A 1 357 ? 31.778 20.112 16.429 1.00 36.79 378 PHE A N 1
ATOM 2818 C CA . PHE A 1 357 ? 30.710 20.137 17.419 1.00 37.96 378 PHE A CA 1
ATOM 2819 C C . PHE A 1 357 ? 31.422 20.403 18.740 1.00 39.39 378 PHE A C 1
ATOM 2820 O O . PHE A 1 357 ? 32.299 19.618 19.127 1.00 41.16 378 PHE A O 1
ATOM 2828 N N . VAL A 1 358 ? 31.062 21.507 19.406 1.00 39.41 379 VAL A N 1
ATOM 2829 C CA . VAL A 1 358 ? 31.695 21.937 20.667 1.00 39.98 379 VAL A CA 1
ATOM 2830 C C . VAL A 1 358 ? 30.686 22.521 21.656 1.00 39.50 379 VAL A C 1
ATOM 2831 O O . VAL A 1 358 ? 29.752 23.205 21.258 1.00 39.23 379 VAL A O 1
ATOM 2835 N N . ARG A 1 359 ? 30.883 22.238 22.940 1.00 41.07 380 ARG A N 1
ATOM 2836 C CA . ARG A 1 359 ? 30.034 22.770 24.021 1.00 41.34 380 ARG A CA 1
ATOM 2837 C C . ARG A 1 359 ? 30.778 22.735 25.351 1.00 42.81 380 ARG A C 1
ATOM 2838 O O . ARG A 1 359 ? 31.860 22.156 25.444 1.00 43.98 380 ARG A O 1
ATOM 2846 N N . ILE A 1 360 ? 30.182 23.346 26.372 1.00 43.22 381 ILE A N 1
ATOM 2847 C CA . ILE A 1 360 ? 30.745 23.327 27.720 1.00 44.56 381 ILE A CA 1
ATOM 2848 C C . ILE A 1 360 ? 30.485 21.925 28.253 1.00 46.64 381 ILE A C 1
ATOM 2849 O O . ILE A 1 360 ? 29.348 21.437 28.176 1.00 48.02 381 ILE A O 1
ATOM 2854 N N . LYS A 1 361 ? 31.536 21.272 28.749 1.00 47.82 382 LYS A N 1
ATOM 2855 C CA . LYS A 1 361 ? 31.397 19.941 29.350 1.00 50.15 382 LYS A CA 1
ATOM 2856 C C . LYS A 1 361 ? 30.834 20.084 30.768 1.00 52.56 382 LYS A C 1
ATOM 2857 O O . LYS A 1 361 ? 31.145 21.071 31.453 1.00 51.30 382 LYS A O 1
ATOM 2863 N N . LYS A 1 362 ? 29.998 19.123 31.182 1.00 56.41 383 LYS A N 1
ATOM 2864 C CA . LYS A 1 362 ? 29.473 19.060 32.564 1.00 60.21 383 LYS A CA 1
ATOM 2865 C C . LYS A 1 362 ? 30.348 18.102 33.370 1.00 62.02 383 LYS A C 1
ATOM 2866 O O . LYS A 1 362 ? 31.416 17.654 32.925 1.00 60.67 383 LYS A O 1
#